Protein AF-0000000073392218 (afdb_homodimer)

pLDDT: mean 93.48, std 10.17, range [34.19, 98.94]

Organism: Pseudomonas phage phiKZ (NCBI:txid2905945)

InterPro domains:
  IPR058630 Phage T4, Y16D [PF26092] (53-144)

Foldseek 3Di:
DPPDPLLPLDDLVVLLVVQVVQLVVVVVVQCVVFADPVVRDGNCVVCVVDAKDWDFKWKDQQRDIQTDRFVVPPSSQSVQSNNNHDVSSCVNRVVNIAIATAIPSGDTDHQQRNVVSCVVVVQQVQCVVVVHDDDRGDGSNRRD/DPPDPLLPQDDLVVLLVVQVVQLVVVVVVQCVVFADPVVRDGNCVVCVVDAKDWDFKWKDQQRDTQTDRFVVPPSSQSVQSNNNHDVSSCVNRVVNIAIATAIPSGDTDHQQRNVVSCVVVVQQVQCVVVVHDDDRGDGSNRRD

Solvent-accessible surface area (backbone atoms only — not comparable to full-atom values): 15511 Å² total; per-residue (Å²): 125,74,88,54,73,46,47,70,64,50,54,68,69,54,29,51,50,51,47,52,47,48,15,51,48,46,54,51,53,47,42,71,72,36,46,35,82,88,78,70,41,44,52,67,73,75,36,72,86,58,77,70,41,76,40,37,24,25,42,32,46,65,61,31,75,43,51,29,52,34,84,79,29,70,63,29,44,51,59,40,21,53,44,42,22,68,70,44,48,41,68,70,33,58,83,42,53,48,68,26,28,22,24,70,84,64,46,79,28,47,24,57,57,40,30,56,45,28,62,76,59,72,42,45,50,35,21,57,77,67,70,45,86,79,73,70,57,50,51,55,62,30,47,83,125,73,90,52,75,48,45,70,66,51,54,66,70,55,28,52,52,52,47,51,46,49,16,50,49,44,54,51,51,47,42,71,73,35,47,36,82,89,80,71,40,45,53,67,72,76,36,72,87,58,78,72,41,77,41,36,24,23,42,33,47,64,62,30,75,44,50,29,51,33,82,80,29,68,64,29,44,50,58,40,22,53,45,42,23,68,69,44,48,40,70,71,33,58,82,43,54,49,68,27,27,22,25,68,84,63,47,80,30,46,25,56,56,40,30,55,44,28,62,76,59,72,42,43,50,34,22,58,77,67,69,48,87,78,72,69,59,50,50,57,63,31,45,83

Sequence (288 aa):
MDKYPILQAMSKEEAFRLLDI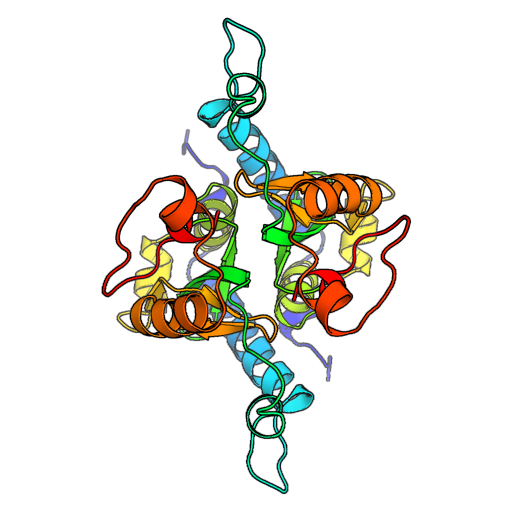QGEFRKTQMKERYWNEETGLWWWEQHPDVKLRIVAACNRWKDVYFIAARHSSIIMTQQQLMYGGLKVLHEYAGDDHEQGFIDQYENFHSREEAVIIAKNNNQLYRAELENRLVTKYLFSEDLYMDKYPILQAMSKEEAFRLLDIQGEFRKTQMKERYWNEETGLWWWEQHPDVKLRIVAACNRWKDVYFIAARHSSIIMTQQQLMYGGLKVLHEYAGDDHEQGFIDQYENFHSREEAVIIAKNNNQLYRAELENRLVTKYLFSEDLY

Nearest PDB structures (foldseek):
  8k2d-assembly1_CD  TM=2.294E-01  e=9.929E+00  Saccharomyces cerevisiae
  8vft-assembly1_v  TM=2.054E-01  e=8.240E+00  Oryctolagus cuniculus

Structure (mmCIF, N/CA/C/O backbone):
data_AF-0000000073392218-model_v1
#
loop_
_entity.id
_entity.type
_entity.pdbx_description
1 polymer PHIKZ245
#
loop_
_atom_site.group_PDB
_atom_site.id
_atom_site.type_symbol
_atom_site.label_atom_id
_atom_site.label_alt_id
_atom_site.label_comp_id
_atom_site.label_asym_id
_atom_site.label_entity_id
_atom_site.label_seq_id
_atom_site.pdbx_PDB_ins_code
_atom_site.Cartn_x
_atom_site.Cartn_y
_atom_site.Cartn_z
_atom_site.occupancy
_atom_site.B_iso_or_equiv
_atom_site.auth_seq_id
_atom_site.auth_comp_id
_atom_site.auth_asym_id
_atom_site.auth_atom_id
_atom_site.pdbx_PDB_model_num
ATOM 1 N N . MET A 1 1 ? -5.223 8.07 29.109 1 34.19 1 MET A N 1
ATOM 2 C CA . MET A 1 1 ? -4.527 8.766 28.031 1 34.19 1 MET A CA 1
ATOM 3 C C . MET A 1 1 ? -4.938 8.219 26.656 1 34.19 1 MET A C 1
ATOM 5 O O . MET A 1 1 ? -5.203 7.023 26.531 1 34.19 1 MET A O 1
ATOM 9 N N . ASP A 1 2 ? -5.355 9.062 25.703 1 43.69 2 ASP A N 1
ATOM 10 C CA . ASP A 1 2 ? -5.98 8.656 24.453 1 43.69 2 ASP A CA 1
ATOM 11 C C . ASP A 1 2 ? -5.18 7.547 23.781 1 43.69 2 ASP A C 1
ATOM 13 O O . ASP A 1 2 ? -3.951 7.613 23.703 1 43.69 2 ASP A O 1
ATOM 17 N N . LYS A 1 3 ? -5.629 6.426 23.781 1 51.72 3 LYS A N 1
ATOM 18 C CA . LYS A 1 3 ? -5.008 5.16 23.406 1 51.72 3 LYS A CA 1
ATOM 19 C C . LYS A 1 3 ? -4.148 5.324 22.156 1 51.72 3 LYS A C 1
ATOM 21 O O . LYS A 1 3 ? -3.145 4.629 21.984 1 51.72 3 LYS A O 1
ATOM 26 N N . TYR A 1 4 ? -4.613 6.246 21.312 1 59.81 4 TYR A N 1
ATOM 27 C CA . TYR A 1 4 ? -3.805 6.406 20.109 1 59.81 4 TYR A CA 1
ATOM 28 C C . TYR A 1 4 ? -3.422 7.867 19.906 1 59.81 4 TYR A C 1
ATOM 30 O O . TYR A 1 4 ? -4.215 8.656 19.391 1 59.81 4 TYR A O 1
ATOM 38 N N . PRO A 1 5 ? -2.295 8.344 20.531 1 59.72 5 PRO A N 1
ATOM 39 C CA . PRO A 1 5 ? -1.875 9.734 20.375 1 59.72 5 PRO A CA 1
ATOM 40 C C . PRO A 1 5 ? -1.967 10.219 18.922 1 59.72 5 PRO A C 1
ATOM 42 O O . PRO A 1 5 ? -2.055 11.422 18.672 1 59.72 5 PRO A O 1
ATOM 45 N N . ILE A 1 6 ? -2.035 9.312 17.984 1 63.72 6 ILE A N 1
ATOM 46 C CA . ILE A 1 6 ? -2.07 9.68 16.578 1 63.72 6 ILE A CA 1
ATOM 47 C C . ILE A 1 6 ? -3.402 10.359 16.25 1 63.72 6 ILE A C 1
ATOM 49 O O . ILE A 1 6 ? -3.482 11.18 15.336 1 63.72 6 ILE A O 1
ATOM 53 N N . LEU A 1 7 ? -4.43 10.109 16.969 1 61.53 7 LEU A N 1
ATOM 54 C CA . LEU A 1 7 ? -5.785 10.57 16.672 1 61.53 7 LEU A CA 1
ATOM 55 C C . LEU A 1 7 ? -5.879 12.086 16.781 1 61.53 7 LEU A C 1
ATOM 57 O O . LEU A 1 7 ? -6.758 12.703 16.188 1 61.53 7 LEU A O 1
ATOM 61 N N . GLN A 1 8 ? -5 12.672 17.391 1 65.31 8 GLN A N 1
ATOM 62 C CA . GLN A 1 8 ? -5.094 14.125 17.531 1 65.31 8 GLN A CA 1
ATOM 63 C C . GLN A 1 8 ? -3.957 14.82 16.781 1 65.31 8 GLN A C 1
ATOM 65 O O . GLN A 1 8 ? -3.514 15.898 17.188 1 65.31 8 GLN A O 1
ATOM 70 N N . ALA A 1 9 ? -3.715 14.211 15.664 1 72.94 9 ALA A N 1
ATOM 71 C CA . ALA A 1 9 ? -2.525 14.703 14.977 1 72.94 9 ALA A CA 1
ATOM 72 C C . ALA A 1 9 ? -2.83 15.992 14.219 1 72.94 9 ALA A C 1
ATOM 74 O O . ALA A 1 9 ? -1.938 16.812 13.992 1 72.94 9 ALA A O 1
ATOM 75 N N . MET A 1 10 ? -4.121 16.188 13.828 1 82.69 10 MET A N 1
ATOM 76 C CA . MET A 1 10 ? -4.484 17.406 13.094 1 82.69 10 MET A CA 1
ATOM 77 C C . MET A 1 10 ? -5.965 17.719 13.266 1 82.69 10 MET A C 1
ATOM 79 O O . MET A 1 10 ? -6.746 16.859 13.68 1 82.69 10 MET A O 1
ATOM 83 N N . SER A 1 11 ? -6.277 18.969 13.102 1 87.94 11 SER A N 1
ATOM 84 C CA . SER A 1 11 ? -7.684 19.359 13.133 1 87.94 11 SER A CA 1
ATOM 85 C C . SER A 1 11 ? -8.453 18.734 11.969 1 87.94 11 SER A C 1
ATOM 87 O O . SER A 1 11 ? -7.859 18.344 10.961 1 87.94 11 SER A O 1
ATOM 89 N N . LYS A 1 12 ? -9.734 18.719 12.125 1 92.25 12 LYS A N 1
ATOM 90 C CA . LYS A 1 12 ? -10.594 18.188 11.07 1 92.25 12 LYS A CA 1
ATOM 91 C C . LYS A 1 12 ? -10.453 19.016 9.789 1 92.25 12 LYS A C 1
ATOM 93 O O . LYS A 1 12 ? -10.422 18.453 8.688 1 92.25 12 LYS A O 1
ATOM 98 N N . GLU A 1 13 ? -10.398 20.266 9.922 1 92.25 13 GLU A N 1
ATOM 99 C CA . GLU A 1 13 ? -10.258 21.156 8.773 1 92.25 13 GLU A CA 1
ATOM 100 C C . GLU A 1 13 ? -8.953 20.875 8.031 1 92.25 13 GLU A C 1
ATOM 102 O O . GLU A 1 13 ? -8.922 20.875 6.797 1 92.25 13 GLU A O 1
ATOM 107 N N . GLU A 1 14 ? -7.945 20.688 8.773 1 88.56 14 GLU A N 1
ATOM 108 C CA . GLU A 1 14 ? -6.652 20.375 8.172 1 88.56 14 GLU A CA 1
ATOM 109 C C . GLU A 1 14 ? -6.676 19.016 7.484 1 88.56 14 GLU A C 1
ATOM 111 O O . GLU A 1 14 ? -6.105 18.844 6.402 1 88.56 14 GLU A O 1
ATOM 116 N N . ALA A 1 15 ? -7.328 18.078 8.078 1 92.56 15 ALA A N 1
ATOM 117 C CA . ALA A 1 15 ? -7.457 16.75 7.488 1 92.56 15 ALA A CA 1
ATOM 118 C C . ALA A 1 15 ? -8.164 16.812 6.137 1 92.56 15 ALA A C 1
ATOM 120 O O . ALA A 1 15 ? -7.684 16.25 5.152 1 92.56 15 ALA A O 1
ATOM 121 N N . PHE A 1 16 ? -9.25 17.531 6.113 1 95 16 PHE A N 1
ATOM 122 C CA . PHE A 1 16 ? -10.016 17.656 4.879 1 95 16 PHE A CA 1
ATOM 123 C C . PHE A 1 16 ? -9.18 18.312 3.791 1 95 16 PHE A C 1
ATOM 125 O O . PHE A 1 16 ? -9.188 17.875 2.639 1 95 16 PHE A O 1
ATOM 132 N N . ARG A 1 17 ? -8.5 19.344 4.203 1 91.25 17 ARG A N 1
ATOM 133 C CA . ARG A 1 17 ? -7.656 20.062 3.258 1 91.25 17 ARG A CA 1
ATOM 134 C C . ARG A 1 17 ? -6.59 19.141 2.666 1 91.25 17 ARG A C 1
ATOM 136 O O . ARG A 1 17 ? -6.391 19.125 1.449 1 91.25 17 ARG A O 1
ATOM 143 N N . LEU A 1 18 ? -5.918 18.391 3.48 1 91.06 18 LEU A N 1
ATOM 144 C CA . LEU A 1 18 ? -4.844 17.516 3.031 1 91.06 18 LEU A CA 1
ATOM 145 C C . LEU A 1 18 ? -5.395 16.375 2.176 1 91.06 18 LEU A C 1
ATOM 147 O O . LEU A 1 18 ? -4.77 15.977 1.191 1 91.06 18 LEU A O 1
ATOM 151 N N . LEU A 1 19 ? -6.531 15.883 2.564 1 95 19 LEU A N 1
ATOM 152 C CA . LEU A 1 19 ? -7.172 14.828 1.781 1 95 19 LEU A CA 1
ATOM 153 C C . LEU A 1 19 ? -7.535 15.336 0.389 1 95 19 LEU A C 1
ATOM 155 O O . LEU A 1 19 ? -7.301 14.648 -0.606 1 95 19 LEU A O 1
ATOM 159 N N . ASP A 1 20 ? -8.055 16.547 0.321 1 94.56 20 ASP A N 1
ATOM 160 C CA . ASP A 1 20 ? -8.391 17.141 -0.972 1 94.56 20 ASP A CA 1
ATOM 161 C C . ASP A 1 20 ? -7.148 17.328 -1.837 1 94.56 20 ASP A C 1
ATOM 163 O O . ASP A 1 20 ? -7.18 17.062 -3.039 1 94.56 20 ASP A O 1
ATOM 167 N N . ILE A 1 21 ? -6.129 17.766 -1.227 1 93.12 21 ILE A N 1
ATOM 168 C CA . ILE A 1 21 ? -4.879 17.984 -1.946 1 93.12 21 ILE A CA 1
ATOM 169 C C . ILE A 1 21 ? -4.352 16.656 -2.488 1 93.12 21 ILE A C 1
ATOM 171 O O . ILE A 1 21 ? -3.918 16.578 -3.641 1 93.12 21 ILE A O 1
ATOM 175 N N . GLN A 1 22 ? -4.406 15.633 -1.73 1 94.06 22 GLN A N 1
ATOM 176 C CA . GLN A 1 22 ? -3.951 14.305 -2.127 1 94.06 22 GLN A CA 1
ATOM 177 C C . GLN A 1 22 ? -4.777 13.766 -3.291 1 94.06 22 GLN A C 1
ATOM 179 O O . GLN A 1 22 ? -4.227 13.25 -4.266 1 94.06 22 GLN A O 1
ATOM 184 N N . GLY A 1 23 ? -6.059 13.859 -3.1 1 94.94 23 GLY A N 1
ATOM 185 C CA . GLY A 1 23 ? -6.941 13.398 -4.156 1 94.94 23 GLY A CA 1
ATOM 186 C C . GLY A 1 23 ? -6.703 14.086 -5.484 1 94.94 23 GLY A C 1
ATOM 187 O O . GLY A 1 23 ? -6.648 13.438 -6.527 1 94.94 23 GLY A O 1
ATOM 188 N N . GLU A 1 24 ? -6.555 15.367 -5.434 1 94.31 24 GLU A N 1
ATOM 189 C CA . GLU A 1 24 ? -6.312 16.141 -6.645 1 94.31 24 GLU A CA 1
ATOM 190 C C . GLU A 1 24 ? -4.965 15.789 -7.266 1 94.31 24 GLU A C 1
ATOM 192 O O . GLU A 1 24 ? -4.844 15.695 -8.492 1 94.31 24 GLU A O 1
ATOM 197 N N . PHE A 1 25 ? -4.02 15.68 -6.457 1 94.62 25 PHE A N 1
ATOM 198 C CA . PHE A 1 25 ? -2.695 15.297 -6.934 1 94.62 25 PHE A CA 1
ATOM 199 C C . PHE A 1 25 ? -2.752 13.969 -7.676 1 94.62 25 PHE A C 1
ATOM 201 O O . PHE A 1 25 ? -2.244 13.852 -8.797 1 94.62 25 PHE A O 1
ATOM 208 N N . ARG A 1 26 ? -3.338 13.023 -7.059 1 95.75 26 ARG A N 1
ATOM 209 C CA . ARG A 1 26 ? -3.418 11.695 -7.656 1 95.75 26 ARG A CA 1
ATOM 210 C C . ARG A 1 26 ? -4.129 11.742 -9.008 1 95.75 26 ARG A C 1
ATOM 212 O O . ARG A 1 26 ? -3.625 11.219 -10 1 95.75 26 ARG A O 1
ATOM 219 N N . LYS A 1 27 ? -5.238 12.375 -8.984 1 95.44 27 LYS A N 1
ATOM 220 C CA . LYS A 1 27 ? -6.035 12.445 -10.203 1 95.44 27 LYS A CA 1
ATOM 221 C C . LYS A 1 27 ? -5.258 13.125 -11.328 1 95.44 27 LYS A C 1
ATOM 223 O O . LYS A 1 27 ? -5.242 12.633 -12.461 1 95.44 27 LYS A O 1
ATOM 228 N N . THR A 1 28 ? -4.621 14.195 -10.984 1 95.81 28 THR A N 1
ATOM 229 C CA . THR A 1 28 ? -3.877 14.969 -11.977 1 95.81 28 THR A CA 1
ATOM 230 C C . THR A 1 28 ? -2.684 14.172 -12.492 1 95.81 28 THR A C 1
ATOM 232 O O . THR A 1 28 ? -2.453 14.102 -13.703 1 95.81 28 THR A O 1
ATOM 235 N N . GLN A 1 29 ? -1.927 13.57 -11.609 1 96.12 29 GLN A N 1
ATOM 236 C CA . GLN A 1 29 ? -0.744 12.812 -12 1 96.12 29 GLN A CA 1
ATOM 237 C C . GLN A 1 29 ? -1.127 11.562 -12.789 1 96.12 29 GLN A C 1
ATOM 239 O O . GLN A 1 29 ? -0.419 11.172 -13.719 1 96.12 29 GLN A O 1
ATOM 244 N N . MET A 1 30 ? -2.244 10.922 -12.414 1 96.75 30 MET A N 1
ATOM 245 C CA . MET A 1 30 ? -2.734 9.758 -13.141 1 96.75 30 MET A CA 1
ATOM 246 C C . MET A 1 30 ? -3.066 10.117 -14.586 1 96.75 30 MET A C 1
ATOM 248 O O . MET A 1 30 ? -2.707 9.391 -15.508 1 96.75 30 MET A O 1
ATOM 252 N N . LYS A 1 31 ? -3.744 11.18 -14.703 1 97.06 31 LYS A N 1
ATOM 253 C CA . LYS A 1 31 ? -4.105 11.625 -16.047 1 97.06 31 LYS A CA 1
ATOM 254 C C . LYS A 1 31 ? -2.863 11.953 -16.875 1 97.06 31 LYS A C 1
ATOM 256 O O . LYS A 1 31 ? -2.762 11.562 -18.031 1 97.06 31 LYS A O 1
ATOM 261 N N . GLU A 1 32 ? -1.966 12.664 -16.297 1 96.56 32 GLU A N 1
ATOM 262 C CA . GLU A 1 32 ? -0.746 13.062 -17 1 96.56 32 GLU A CA 1
ATOM 263 C C . GLU A 1 32 ? 0.063 11.844 -17.438 1 96.56 32 GLU A C 1
ATOM 265 O O . GLU A 1 32 ? 0.645 11.828 -18.516 1 96.56 32 GLU A O 1
ATOM 270 N N . ARG A 1 33 ? 0.03 10.859 -16.609 1 96.62 33 ARG A N 1
ATOM 271 C CA . ARG A 1 33 ? 0.917 9.727 -16.828 1 96.62 33 ARG A CA 1
ATOM 272 C C . ARG A 1 33 ? 0.265 8.688 -17.75 1 96.62 33 ARG A C 1
ATOM 274 O O . ARG A 1 33 ? 0.945 8.039 -18.547 1 96.62 33 ARG A O 1
ATOM 281 N N . TYR A 1 34 ? -1.059 8.539 -17.656 1 97.44 34 TYR A N 1
ATOM 282 C CA . TYR A 1 34 ? -1.608 7.32 -18.234 1 97.44 34 TYR A CA 1
ATOM 283 C C . TYR A 1 34 ? -2.713 7.637 -19.234 1 97.44 34 TYR A C 1
ATOM 285 O O . TYR A 1 34 ? -3.121 6.773 -20.016 1 97.44 34 TYR A O 1
ATOM 293 N N . TRP A 1 35 ? -3.148 8.906 -19.203 1 97.75 35 TRP A N 1
ATOM 294 C CA . TRP A 1 35 ? -4.242 9.266 -20.109 1 97.75 35 TRP A CA 1
ATOM 295 C C . TRP A 1 35 ? -3.705 9.75 -21.453 1 97.75 35 TRP A C 1
ATOM 297 O O . TRP A 1 35 ? -2.801 10.594 -21.5 1 97.75 35 TRP A O 1
ATOM 307 N N . ASN A 1 36 ? -4.219 9.211 -22.516 1 97.88 36 ASN A N 1
ATOM 308 C CA . ASN A 1 36 ? -3.914 9.664 -23.875 1 97.88 36 ASN A CA 1
ATOM 309 C C . ASN A 1 36 ? -5.008 10.586 -24.422 1 97.88 36 ASN A C 1
ATOM 311 O O . ASN A 1 36 ? -6.102 10.117 -24.75 1 97.88 36 ASN A O 1
ATOM 315 N N . GLU A 1 37 ? -4.719 11.812 -24.594 1 96.69 37 GLU A N 1
ATOM 316 C CA . GLU A 1 37 ? -5.695 12.812 -25.031 1 96.69 37 GLU A CA 1
ATOM 317 C C . GLU A 1 37 ? -6.117 12.586 -26.484 1 96.69 37 GLU A C 1
ATOM 319 O O . GLU A 1 37 ? -7.254 12.875 -26.844 1 96.69 37 GLU A O 1
ATOM 324 N N . GLU A 1 38 ? -5.227 12.109 -27.219 1 97.12 38 GLU A N 1
ATOM 325 C CA . GLU A 1 38 ? -5.504 11.914 -28.641 1 97.12 38 GLU A CA 1
ATOM 326 C C . GLU A 1 38 ? -6.508 10.789 -28.859 1 97.12 38 GLU A C 1
ATOM 328 O O . GLU A 1 38 ? -7.445 10.93 -29.641 1 97.12 38 GLU A O 1
ATOM 333 N N . THR A 1 39 ? -6.312 9.703 -28.109 1 97.06 39 THR A N 1
ATOM 334 C CA . THR A 1 39 ? -7.164 8.539 -28.328 1 97.06 39 THR A CA 1
ATOM 335 C C . THR A 1 39 ? -8.336 8.539 -27.344 1 97.06 39 THR A C 1
ATOM 337 O O . THR A 1 39 ? -9.336 7.848 -27.562 1 97.06 39 THR A O 1
ATOM 340 N N . GLY A 1 40 ? -8.141 9.266 -26.234 1 97.31 40 GLY A N 1
ATOM 341 C CA . GLY A 1 40 ? -9.156 9.258 -25.203 1 97.31 40 GLY A CA 1
ATOM 342 C C . GLY A 1 40 ? -9.195 7.95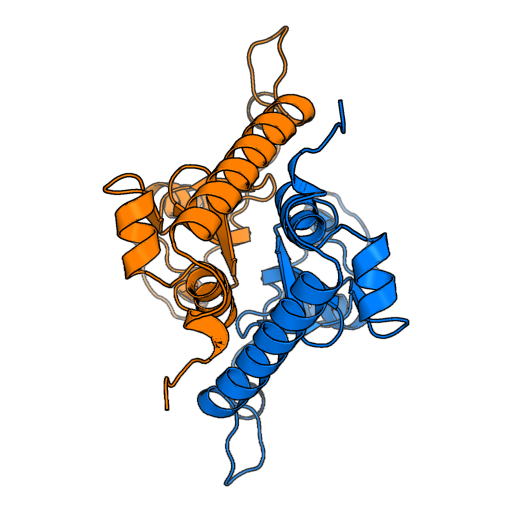7 -24.422 1 97.31 40 GLY A C 1
ATOM 343 O O . GLY A 1 40 ? -10.258 7.508 -24 1 97.31 40 GLY A O 1
ATOM 344 N N . LEU A 1 41 ? -7.977 7.258 -24.344 1 97.75 41 LEU A N 1
ATOM 345 C CA . LEU A 1 41 ? -7.891 5.973 -23.656 1 97.75 41 LEU A CA 1
ATOM 346 C C . LEU A 1 41 ? -6.785 5.984 -22.609 1 97.75 41 LEU A C 1
ATOM 348 O O . LEU A 1 41 ? -5.758 6.641 -22.797 1 97.75 41 LEU A O 1
ATOM 352 N N . TRP A 1 42 ? -7.105 5.273 -21.594 1 97.06 42 TRP A N 1
ATOM 353 C CA . TRP A 1 42 ? -6.055 5.023 -20.609 1 97.06 42 TRP A CA 1
ATOM 354 C C . TRP A 1 42 ? -5.008 4.062 -21.156 1 97.06 42 TRP A C 1
ATOM 356 O O . TRP A 1 42 ? -5.301 3.266 -22.062 1 97.06 42 TRP A O 1
ATOM 366 N N . TRP A 1 43 ? -3.857 4.125 -20.578 1 96.69 43 TRP A N 1
ATOM 367 C CA . TRP A 1 43 ? -2.744 3.307 -21.047 1 96.69 43 TRP A CA 1
ATOM 368 C C . TRP A 1 43 ? -3.121 1.828 -21.047 1 96.69 43 TRP A C 1
ATOM 370 O O . TRP A 1 43 ? -2.838 1.113 -22.016 1 96.69 43 TRP A O 1
ATOM 380 N N . TRP A 1 44 ? -3.791 1.308 -20.016 1 94.5 44 TRP A N 1
ATOM 381 C CA . TRP A 1 44 ? -4.102 -0.113 -19.891 1 94.5 44 TRP A CA 1
ATOM 382 C C . TRP A 1 44 ? -5.188 -0.525 -20.875 1 94.5 44 TRP A C 1
ATOM 384 O O . TRP A 1 44 ? -5.332 -1.709 -21.188 1 94.5 44 TRP A O 1
ATOM 394 N N . GLU A 1 45 ? -5.93 0.444 -21.281 1 95.19 45 GLU A N 1
ATOM 395 C CA . GLU A 1 45 ? -6.938 0.157 -22.297 1 95.19 45 GLU A CA 1
ATOM 396 C C . GLU A 1 45 ? -6.301 -0.01 -23.672 1 95.19 45 GLU A C 1
ATOM 398 O O . GLU A 1 45 ? -6.863 -0.675 -24.547 1 95.19 45 GLU A O 1
ATOM 403 N N . GLN A 1 46 ? -5.145 0.585 -23.844 1 95.88 46 GLN A N 1
ATOM 404 C CA . GLN A 1 46 ? -4.43 0.534 -25.125 1 95.88 46 GLN A CA 1
ATOM 405 C C . GLN A 1 46 ? -3.486 -0.664 -25.172 1 95.88 46 GLN A C 1
ATOM 407 O O . GLN A 1 46 ? -2.908 -0.959 -26.219 1 95.88 46 GLN A O 1
ATOM 412 N N . HIS A 1 47 ? -3.361 -1.328 -24.094 1 94 47 HIS A N 1
ATOM 413 C CA . HIS A 1 47 ? -2.467 -2.477 -24 1 94 47 HIS A CA 1
ATOM 414 C C . HIS A 1 47 ? -3.182 -3.68 -23.391 1 94 47 HIS A C 1
ATOM 416 O O . HIS A 1 47 ? -2.805 -4.152 -22.312 1 94 47 HIS A O 1
ATOM 422 N N . PRO A 1 48 ? -4.152 -4.148 -24.156 1 89.88 48 PRO A N 1
ATOM 423 C CA . PRO A 1 48 ? -4.973 -5.242 -23.641 1 89.88 48 PRO A CA 1
ATOM 424 C C . PRO A 1 48 ? -4.18 -6.535 -23.438 1 89.88 48 PRO A C 1
ATOM 426 O O . PRO A 1 48 ? -4.656 -7.465 -22.781 1 89.88 48 PRO A O 1
ATOM 429 N N . ASP A 1 49 ? -2.998 -6.586 -24 1 89.94 49 ASP A N 1
ATOM 430 C CA . ASP A 1 49 ? -2.143 -7.762 -23.875 1 89.94 49 ASP A CA 1
ATOM 431 C C . ASP A 1 49 ? -1.541 -7.852 -22.469 1 89.94 49 ASP A C 1
ATOM 433 O O . ASP A 1 49 ? -1.089 -8.914 -22.047 1 89.94 49 ASP A O 1
ATOM 437 N N . VAL A 1 50 ? -1.576 -6.715 -21.812 1 89.25 50 VAL A N 1
ATOM 438 C CA . VAL A 1 50 ? -1.052 -6.711 -20.453 1 89.25 50 VAL A CA 1
ATOM 439 C C . VAL A 1 50 ? -2.154 -7.098 -19.469 1 89.25 50 VAL A C 1
ATOM 441 O O . VAL A 1 50 ? -3.182 -6.422 -19.375 1 89.25 50 VAL A O 1
ATOM 444 N N . LYS A 1 51 ? -1.939 -8.117 -18.766 1 92.75 51 LYS A N 1
ATOM 445 C CA . LYS A 1 51 ? -2.93 -8.586 -17.797 1 92.75 51 LYS A CA 1
ATOM 446 C C . LYS A 1 51 ? -2.9 -7.75 -16.531 1 92.75 51 LYS A C 1
ATOM 448 O O . LYS A 1 51 ? -1.835 -7.527 -15.945 1 92.75 51 LYS A O 1
ATOM 453 N N . LEU A 1 52 ? -4.078 -7.34 -16.141 1 95.5 52 LEU A N 1
ATOM 454 C CA . LEU A 1 52 ? -4.18 -6.621 -14.883 1 95.5 52 LEU A CA 1
ATOM 455 C C . LEU A 1 52 ? -3.945 -7.559 -13.703 1 95.5 52 LEU A C 1
ATOM 457 O O . LEU A 1 52 ? -4.398 -8.703 -13.719 1 95.5 52 LEU A O 1
ATOM 461 N N . ARG A 1 53 ? -3.252 -7.078 -12.773 1 97.44 53 ARG A N 1
ATOM 462 C CA . ARG A 1 53 ? -2.98 -7.848 -11.57 1 97.44 53 ARG A CA 1
ATOM 463 C C . ARG A 1 53 ? -3.375 -7.07 -10.32 1 97.44 53 ARG A C 1
ATOM 465 O O . ARG A 1 53 ? -3.09 -5.875 -10.211 1 97.44 53 ARG A O 1
ATOM 472 N N . ILE A 1 54 ? -4.078 -7.734 -9.422 1 98.62 54 ILE A N 1
ATOM 473 C CA . ILE A 1 54 ? -4.398 -7.125 -8.133 1 98.62 54 ILE A CA 1
ATOM 474 C C . ILE A 1 54 ? -3.154 -7.105 -7.25 1 98.62 54 ILE A C 1
ATOM 476 O O . ILE A 1 54 ? -2.477 -8.125 -7.098 1 98.62 54 ILE A O 1
ATOM 480 N N . VAL A 1 55 ? -2.855 -5.977 -6.723 1 98.62 55 VAL A N 1
ATOM 481 C CA . VAL A 1 55 ? -1.609 -5.848 -5.973 1 98.62 55 VAL A CA 1
ATOM 482 C C . VAL A 1 55 ? -1.903 -5.859 -4.477 1 98.62 55 VAL A C 1
ATOM 484 O O . VAL A 1 55 ? -1.39 -6.703 -3.742 1 98.62 55 VAL A O 1
ATOM 487 N N . ALA A 1 56 ? -2.789 -4.984 -4.016 1 98.81 56 ALA A N 1
ATOM 488 C CA . ALA A 1 56 ? -2.934 -4.801 -2.574 1 98.81 56 ALA A CA 1
ATOM 489 C C . ALA A 1 56 ? -4.316 -4.262 -2.227 1 98.81 56 ALA A C 1
ATOM 491 O O . ALA A 1 56 ? -4.992 -3.668 -3.072 1 98.81 56 ALA A O 1
ATOM 492 N N . ALA A 1 57 ? -4.684 -4.395 -0.917 1 98.88 57 ALA A N 1
ATOM 493 C CA . ALA A 1 57 ? -5.926 -3.83 -0.401 1 98.88 57 ALA A CA 1
ATOM 494 C C . ALA A 1 57 ? -5.887 -2.305 -0.419 1 98.88 57 ALA A C 1
ATOM 496 O O . ALA A 1 57 ? -4.824 -1.702 -0.25 1 98.88 57 ALA A O 1
ATOM 497 N N . CYS A 1 58 ? -7.055 -1.691 -0.612 1 98.88 58 CYS A N 1
ATOM 498 C CA . CYS A 1 58 ? -7.172 -0.239 -0.674 1 98.88 58 CYS A CA 1
ATOM 499 C C . CYS A 1 58 ? -8.516 0.223 -0.118 1 98.88 58 CYS A C 1
ATOM 501 O O . CYS A 1 58 ? -9.562 -0.303 -0.495 1 98.88 58 CYS A O 1
ATOM 503 N N . ASN A 1 59 ? -8.516 1.105 0.814 1 98.81 59 ASN A N 1
ATOM 504 C CA . ASN A 1 59 ? -9.688 1.908 1.152 1 98.81 59 ASN A CA 1
ATOM 505 C C . ASN A 1 59 ? -9.703 3.227 0.384 1 98.81 59 ASN A C 1
ATOM 507 O O . ASN A 1 59 ? -8.805 4.055 0.544 1 98.81 59 ASN A O 1
ATOM 511 N N . ARG A 1 60 ? -10.68 3.381 -0.373 1 98.81 60 ARG A N 1
ATOM 512 C CA . ARG A 1 60 ? -10.844 4.617 -1.131 1 98.81 60 ARG A CA 1
ATOM 513 C C . ARG A 1 60 ? -11.812 5.562 -0.436 1 98.81 60 ARG A C 1
ATOM 515 O O . ARG A 1 60 ? -12.938 5.172 -0.109 1 98.81 60 ARG A O 1
ATOM 522 N N . TRP A 1 61 ? -11.445 6.742 -0.192 1 98.56 61 TRP A N 1
ATOM 523 C CA . TRP A 1 61 ? -12.258 7.852 0.299 1 98.56 61 TRP A CA 1
ATOM 524 C C . TRP A 1 61 ? -12.25 9.016 -0.692 1 98.56 61 TRP A C 1
ATOM 526 O O . TRP A 1 61 ? -11.297 9.797 -0.733 1 98.56 61 TRP A O 1
ATOM 536 N N . LYS A 1 62 ? -13.289 9.109 -1.478 1 97.75 62 LYS A N 1
ATOM 537 C CA . LYS A 1 62 ? -13.289 10 -2.639 1 97.75 62 LYS A CA 1
ATOM 538 C C . LYS A 1 62 ? -12.125 9.688 -3.57 1 97.75 62 LYS A C 1
ATOM 540 O O . LYS A 1 62 ? -12.055 8.602 -4.148 1 97.75 62 LYS A O 1
ATOM 545 N N . ASP A 1 63 ? -11.141 10.578 -3.557 1 96.38 63 ASP A N 1
ATOM 546 C CA . ASP A 1 63 ? -10.031 10.391 -4.488 1 96.38 63 ASP A CA 1
ATOM 547 C C . ASP A 1 63 ? -8.742 10.031 -3.75 1 96.38 63 ASP A C 1
ATOM 549 O O . ASP A 1 63 ? -7.66 10.062 -4.332 1 96.38 63 ASP A O 1
ATOM 553 N N . VAL A 1 64 ? -8.883 9.688 -2.5 1 97.31 64 VAL A N 1
ATOM 554 C CA . VAL A 1 64 ? -7.73 9.359 -1.667 1 97.31 64 VAL A CA 1
ATOM 555 C C . VAL A 1 64 ? -7.68 7.859 -1.415 1 97.31 64 VAL A C 1
ATOM 557 O O . VAL A 1 64 ? -8.703 7.23 -1.151 1 97.31 64 VAL A O 1
ATOM 560 N N . TYR A 1 65 ? -6.48 7.297 -1.553 1 98.5 65 TYR A N 1
ATOM 561 C CA . TYR A 1 65 ? -6.289 5.859 -1.396 1 98.5 65 TYR A CA 1
ATOM 562 C C . TYR A 1 65 ? -5.414 5.555 -0.185 1 98.5 65 TYR A C 1
ATOM 564 O O . TYR A 1 65 ? -4.32 6.105 -0.048 1 98.5 65 TYR A O 1
ATOM 572 N N . PHE A 1 66 ? -5.891 4.742 0.693 1 98.25 66 PHE A N 1
ATOM 573 C CA . PHE A 1 66 ? -5.082 4.133 1.741 1 98.25 66 PHE A CA 1
ATOM 574 C C . PHE A 1 66 ? -4.797 2.672 1.423 1 98.25 66 PHE A C 1
ATOM 576 O O . PHE A 1 66 ? -5.707 1.843 1.412 1 98.25 66 PHE A O 1
ATOM 583 N N . ILE A 1 67 ? -3.521 2.404 1.192 1 98.62 67 ILE A N 1
ATOM 584 C CA . ILE A 1 67 ? -3.111 1.101 0.685 1 98.62 67 ILE A CA 1
ATOM 585 C C . ILE A 1 67 ? -2.35 0.341 1.769 1 98.62 67 ILE A C 1
ATOM 587 O O . ILE A 1 67 ? -1.524 0.921 2.48 1 98.62 67 ILE A O 1
ATOM 591 N N . ALA A 1 68 ? -2.615 -0.918 1.891 1 98.62 68 ALA A N 1
ATOM 592 C CA . ALA A 1 68 ? -1.94 -1.827 2.812 1 98.62 68 ALA A CA 1
ATOM 593 C C . ALA A 1 68 ? -2.131 -3.281 2.389 1 98.62 68 ALA A C 1
ATOM 595 O O . ALA A 1 68 ? -2.711 -3.555 1.336 1 98.62 68 ALA A O 1
ATOM 596 N N . ALA A 1 69 ? -1.547 -4.199 3.131 1 98.38 69 ALA A N 1
ATOM 597 C CA . ALA A 1 69 ? -1.673 -5.609 2.781 1 98.38 69 ALA A CA 1
ATOM 598 C C . ALA A 1 69 ? -3.107 -6.098 2.967 1 98.38 69 ALA A C 1
ATOM 600 O O . ALA A 1 69 ? -3.594 -6.926 2.195 1 98.38 69 ALA A O 1
ATOM 601 N N . ARG A 1 70 ? -3.783 -5.594 4.02 1 98.12 70 ARG A N 1
ATOM 602 C CA . ARG A 1 70 ? -5.145 -6.008 4.344 1 98.12 70 ARG A CA 1
ATOM 603 C C . ARG A 1 70 ? -5.988 -4.812 4.781 1 98.12 70 ARG A C 1
ATOM 605 O O . ARG A 1 70 ? -5.453 -3.816 5.273 1 98.12 70 ARG A O 1
ATOM 612 N N . HIS A 1 71 ? -7.25 -5.023 4.535 1 97.69 71 HIS A N 1
ATOM 613 C CA . HIS A 1 71 ? -8.148 -4.023 5.09 1 97.69 71 HIS A CA 1
ATOM 614 C C . HIS A 1 71 ? -8.117 -4.035 6.613 1 97.69 71 HIS A C 1
ATOM 616 O O . HIS A 1 71 ? -8.047 -5.102 7.23 1 97.69 71 HIS A O 1
ATOM 622 N N . SER A 1 72 ? -8 -2.943 7.277 1 94.94 72 SER A N 1
ATOM 623 C CA . SER A 1 72 ? -7.969 -2.746 8.719 1 94.94 72 SER A CA 1
ATOM 624 C C . SER A 1 72 ? -6.652 -3.238 9.32 1 94.94 72 SER A C 1
ATOM 626 O O . SER A 1 72 ? -6.574 -3.521 10.516 1 94.94 72 SER A O 1
ATOM 628 N N . SER A 1 73 ? -5.664 -3.512 8.414 1 97.56 73 SER A N 1
ATOM 629 C CA . SER A 1 73 ? -4.332 -3.799 8.93 1 97.56 73 SER A CA 1
ATOM 630 C C . SER A 1 73 ? -3.797 -2.635 9.758 1 97.56 73 SER A C 1
ATOM 632 O O . SER A 1 73 ? -4.398 -1.56 9.789 1 97.56 73 SER A O 1
ATOM 634 N N . ILE A 1 74 ? -2.705 -2.867 10.406 1 96.69 74 ILE A N 1
ATOM 635 C CA . ILE A 1 74 ? -2.068 -1.862 11.258 1 96.69 74 ILE A CA 1
ATOM 636 C C . ILE A 1 74 ? -1.722 -0.631 10.422 1 96.69 74 ILE A C 1
ATOM 638 O O . ILE A 1 74 ? -2.01 0.499 10.82 1 96.69 74 ILE A O 1
ATOM 642 N N . ILE A 1 75 ? -1.183 -0.844 9.234 1 97.19 75 ILE A N 1
ATOM 643 C CA . ILE A 1 75 ? -0.738 0.266 8.398 1 97.19 75 ILE A CA 1
ATOM 644 C C . ILE A 1 75 ? -1.949 1.025 7.863 1 97.19 75 ILE A C 1
ATOM 646 O O . ILE A 1 75 ? -1.958 2.258 7.844 1 97.19 75 ILE A O 1
ATOM 650 N N . MET A 1 76 ? -2.992 0.323 7.449 1 97.62 76 MET A N 1
ATOM 651 C CA . MET A 1 76 ? -4.191 1 6.961 1 97.62 76 MET A CA 1
ATOM 652 C C . MET A 1 76 ? -4.836 1.826 8.07 1 97.62 76 MET A C 1
ATOM 654 O O . MET A 1 76 ? -5.266 2.957 7.832 1 97.62 76 MET A O 1
ATOM 658 N N . THR A 1 77 ? -4.926 1.218 9.219 1 96 77 THR A N 1
ATOM 659 C CA . THR A 1 77 ? -5.488 1.913 10.367 1 96 77 THR A CA 1
ATOM 660 C C . THR A 1 77 ? -4.668 3.156 10.703 1 96 77 THR A C 1
ATOM 662 O O . THR A 1 77 ? -5.227 4.223 10.961 1 96 77 THR A O 1
ATOM 665 N N . GLN A 1 78 ? -3.359 2.998 10.695 1 94.94 78 GLN A N 1
ATOM 666 C CA . GLN A 1 78 ? -2.449 4.109 10.938 1 94.94 78 GLN A CA 1
ATOM 667 C C . GLN A 1 78 ? -2.711 5.262 9.977 1 94.94 78 GLN A C 1
ATOM 669 O O . GLN A 1 78 ? -2.799 6.418 10.383 1 94.94 78 GLN A O 1
ATOM 674 N N . GLN A 1 79 ? -2.822 4.961 8.711 1 94.94 79 GLN A N 1
ATOM 675 C CA . GLN A 1 79 ? -3.076 5.969 7.691 1 94.94 79 GLN A CA 1
ATOM 676 C C . GLN A 1 79 ? -4.379 6.715 7.965 1 94.94 79 GLN A C 1
ATOM 678 O O . GLN A 1 79 ? -4.426 7.945 7.875 1 94.94 79 GLN A O 1
ATOM 683 N N . GLN A 1 80 ? -5.359 5.996 8.312 1 95.44 80 GLN A N 1
ATOM 684 C CA . GLN A 1 80 ? -6.676 6.578 8.539 1 95.44 80 GLN A CA 1
ATOM 685 C C . GLN A 1 80 ? -6.695 7.418 9.82 1 95.44 80 GLN A C 1
ATOM 687 O O . GLN A 1 80 ? -7.301 8.492 9.852 1 95.44 80 GLN A O 1
ATOM 692 N N . LEU A 1 81 ? -5.992 6.973 10.805 1 93.88 81 LEU A N 1
ATOM 693 C CA . LEU A 1 81 ? -5.953 7.688 12.078 1 93.88 81 LEU A CA 1
ATOM 694 C C . LEU A 1 81 ? -5.219 9.016 11.938 1 93.88 81 LEU A C 1
ATOM 696 O O . LEU A 1 81 ? -5.543 9.984 12.625 1 93.88 81 LEU A O 1
ATOM 700 N N . MET A 1 82 ? -4.301 9.086 10.984 1 91.25 82 MET A N 1
ATOM 701 C CA . MET A 1 82 ? -3.562 10.32 10.75 1 91.25 82 MET A CA 1
ATOM 702 C C . MET A 1 82 ? -4.508 11.461 10.398 1 91.25 82 MET A C 1
ATOM 704 O O . MET A 1 82 ? -4.227 12.625 10.695 1 91.25 82 MET A O 1
ATOM 708 N N . TYR A 1 83 ? -5.641 11.094 9.898 1 93.25 83 TYR A N 1
ATOM 709 C CA . TYR A 1 83 ? -6.586 12.109 9.461 1 93.25 83 TYR A CA 1
ATOM 710 C C . TYR A 1 83 ? -7.781 12.188 10.406 1 93.25 83 TYR A C 1
ATOM 712 O O . TYR A 1 83 ? -8.82 12.742 10.047 1 93.25 83 TYR A O 1
ATOM 720 N N . GLY A 1 84 ? -7.68 11.547 11.516 1 91.44 84 GLY A N 1
ATOM 721 C CA . GLY A 1 84 ? -8.734 11.648 12.516 1 91.44 84 GLY A CA 1
ATOM 722 C C . GLY A 1 84 ? -9.594 10.398 12.602 1 91.44 84 GLY A C 1
ATOM 723 O O . GLY A 1 84 ? -10.594 10.375 13.312 1 91.44 84 GLY A O 1
ATOM 724 N N . GLY A 1 85 ? -9.25 9.375 11.805 1 93.69 85 GLY A N 1
ATOM 725 C CA . GLY A 1 85 ? -9.914 8.086 11.906 1 93.69 85 GLY A CA 1
ATOM 726 C C . GLY A 1 85 ? -11.18 8.008 11.078 1 93.69 85 GLY A C 1
ATOM 727 O O . GLY A 1 85 ? -11.461 8.891 10.273 1 93.69 85 GLY A O 1
ATOM 728 N N . LEU A 1 86 ? -11.891 6.945 11.266 1 94.81 86 LEU A N 1
ATOM 729 C CA . LEU A 1 86 ? -13.023 6.598 10.422 1 94.81 86 LEU A CA 1
ATOM 730 C C . LEU A 1 86 ? -14.141 7.633 10.555 1 94.81 86 LEU A C 1
ATOM 732 O O . LEU A 1 86 ? -14.82 7.945 9.578 1 94.81 86 LEU A O 1
ATOM 736 N N . LYS A 1 87 ? -14.32 8.109 11.742 1 94.25 87 LYS A N 1
ATOM 737 C CA . LYS A 1 87 ? -15.375 9.102 11.938 1 94.25 87 LYS A CA 1
ATOM 738 C C . LYS A 1 87 ? -15.148 10.328 11.07 1 94.25 87 LYS A C 1
ATOM 740 O O . LYS A 1 87 ? -16.062 10.781 10.367 1 94.25 87 LYS A O 1
ATOM 745 N N . VAL A 1 88 ? -13.945 10.844 11.109 1 95.5 88 VAL A N 1
ATOM 746 C CA . VAL A 1 88 ? -13.602 12.031 10.336 1 95.5 88 VAL A CA 1
ATOM 747 C C . VAL A 1 88 ? -13.648 11.711 8.844 1 95.5 88 VAL A C 1
ATOM 749 O O . VAL A 1 88 ? -14.141 12.508 8.039 1 95.5 88 VAL A O 1
ATOM 752 N N . LEU A 1 89 ? -13.203 10.57 8.484 1 97.12 89 LEU A N 1
ATOM 753 C CA . LEU A 1 89 ? -13.172 10.164 7.078 1 97.12 89 LEU A CA 1
ATOM 754 C C . LEU A 1 89 ? -14.586 10 6.535 1 97.12 89 LEU A C 1
ATOM 756 O O . LEU A 1 89 ? -14.859 10.336 5.379 1 97.12 89 LEU A O 1
ATOM 760 N N . HIS A 1 90 ? -15.5 9.523 7.359 1 98.06 90 HIS A N 1
ATOM 761 C CA . HIS A 1 90 ? -16.891 9.414 6.941 1 98.06 90 HIS A CA 1
ATOM 762 C C . HIS A 1 90 ? -17.531 10.789 6.766 1 98.06 90 HIS A C 1
ATOM 764 O O . HIS A 1 90 ? -18.344 10.992 5.863 1 98.06 90 HIS A O 1
ATOM 770 N N . GLU A 1 91 ? -17.188 11.656 7.621 1 98 91 GLU A N 1
ATOM 771 C CA . GLU A 1 91 ? -17.672 13.023 7.449 1 98 91 GLU A CA 1
ATOM 772 C C . GLU A 1 91 ? -17.125 13.648 6.168 1 98 91 GLU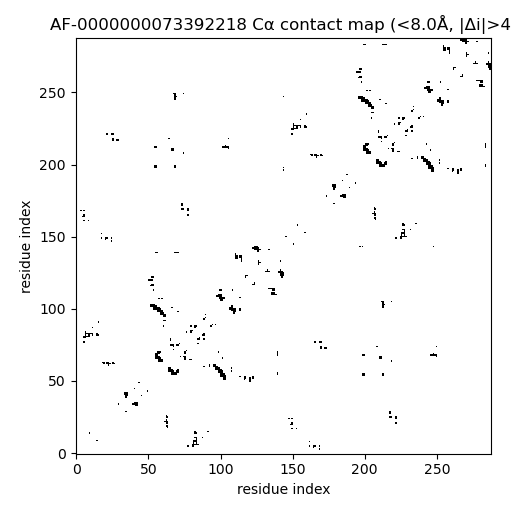 A C 1
ATOM 774 O O . GLU A 1 91 ? -17.828 14.406 5.492 1 98 91 GLU A O 1
ATOM 779 N N . TYR A 1 92 ? -15.891 13.359 5.879 1 98.19 92 TYR A N 1
ATOM 780 C CA . TYR A 1 92 ? -15.211 13.898 4.707 1 98.19 92 TYR A CA 1
ATOM 781 C C . TYR A 1 92 ? -15.828 13.375 3.422 1 98.19 92 TYR A C 1
ATOM 783 O O . TYR A 1 92 ? -16.109 14.141 2.498 1 98.19 92 TYR A O 1
ATOM 791 N N . ALA A 1 93 ? -16.078 12.086 3.371 1 98.5 93 ALA A N 1
ATOM 792 C CA . ALA A 1 93 ? -16.375 11.453 2.09 1 98.5 93 ALA A CA 1
ATOM 793 C C . ALA A 1 93 ? -17.859 11.125 1.978 1 98.5 93 ALA A C 1
ATOM 795 O O . ALA A 1 93 ? -18.359 10.844 0.886 1 98.5 93 ALA A O 1
ATOM 796 N N . GLY A 1 94 ? -18.609 11.148 3.145 1 97.69 94 GLY A N 1
ATOM 797 C CA . GLY A 1 94 ? -19.984 10.672 3.109 1 97.69 94 GLY A CA 1
ATOM 798 C C . GLY A 1 94 ? -20.109 9.273 2.553 1 97.69 94 GLY A C 1
ATOM 799 O O . GLY A 1 94 ? -19.438 8.352 3.01 1 97.69 94 GLY A O 1
ATOM 800 N N . ASP A 1 95 ? -20.859 9.133 1.457 1 97.44 95 ASP A N 1
ATOM 801 C CA . ASP A 1 95 ? -21.109 7.824 0.861 1 97.44 95 ASP A CA 1
ATOM 802 C C . ASP A 1 95 ? -20.062 7.5 -0.203 1 97.44 95 ASP A C 1
ATOM 804 O O . ASP A 1 95 ? -20.016 6.375 -0.708 1 97.44 95 ASP A O 1
ATOM 808 N N . ASP A 1 96 ? -19.172 8.406 -0.462 1 98.44 96 ASP A N 1
ATOM 809 C CA . ASP A 1 96 ? -18.172 8.188 -1.509 1 98.44 96 ASP A CA 1
ATOM 810 C C . ASP A 1 96 ? -16.922 7.523 -0.945 1 98.44 96 ASP A C 1
ATOM 812 O O . ASP A 1 96 ? -15.859 8.141 -0.9 1 98.44 96 ASP A O 1
ATOM 816 N N . HIS A 1 97 ? -17.078 6.352 -0.474 1 98.62 97 HIS A N 1
ATOM 817 C CA . HIS A 1 97 ? -15.984 5.52 0.031 1 98.62 97 HIS A CA 1
ATOM 818 C C . HIS A 1 97 ? -16.25 4.039 -0.227 1 98.62 97 HIS A C 1
ATOM 820 O O . HIS A 1 97 ? -17.406 3.635 -0.382 1 98.62 97 HIS A O 1
ATOM 826 N N . GLU A 1 98 ? -15.188 3.279 -0.334 1 98.62 98 GLU A N 1
ATOM 827 C CA . GLU A 1 98 ? -15.328 1.856 -0.623 1 98.62 98 GLU A CA 1
ATOM 828 C C . GLU A 1 98 ? -14.047 1.093 -0.304 1 98.62 98 GLU A C 1
ATOM 830 O O . GLU A 1 98 ? -12.945 1.619 -0.474 1 98.62 98 GLU A O 1
ATOM 835 N N . GLN A 1 99 ? -14.227 -0.104 0.234 1 98.38 99 GLN A N 1
ATOM 836 C CA . GLN A 1 99 ? -13.109 -1.032 0.362 1 98.38 99 GLN A CA 1
ATOM 837 C C . GLN A 1 99 ? -12.898 -1.818 -0.929 1 98.38 99 GLN A C 1
ATOM 839 O O . GLN A 1 99 ? -13.859 -2.281 -1.545 1 98.38 99 GLN A O 1
ATOM 844 N N . GLY A 1 100 ? -11.648 -1.915 -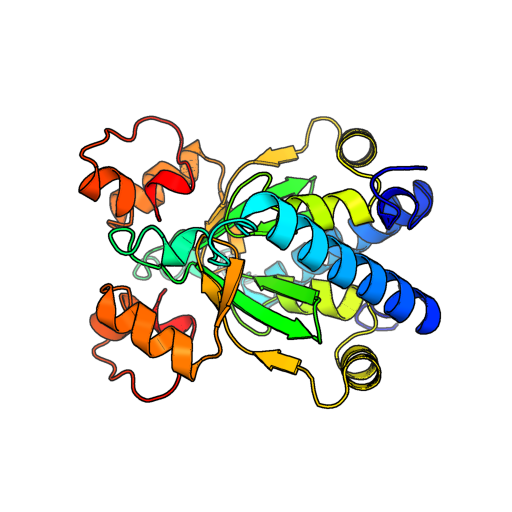1.401 1 98.81 100 GLY A N 1
ATOM 845 C CA . GLY A 1 100 ? -11.297 -2.631 -2.617 1 98.81 100 GLY A CA 1
ATOM 846 C C . GLY A 1 100 ? -9.805 -2.891 -2.742 1 98.81 100 GLY A C 1
ATOM 847 O O . GLY A 1 100 ? -9.141 -3.217 -1.756 1 98.81 100 GLY A O 1
ATOM 848 N N . PHE A 1 101 ? -9.336 -2.838 -3.904 1 98.94 101 PHE A N 1
ATOM 849 C CA . PHE A 1 101 ? -7.945 -3.172 -4.199 1 98.94 101 PHE A CA 1
ATOM 850 C C . PHE A 1 101 ? -7.379 -2.242 -5.266 1 98.94 101 PHE A C 1
ATOM 852 O O . PHE A 1 101 ? 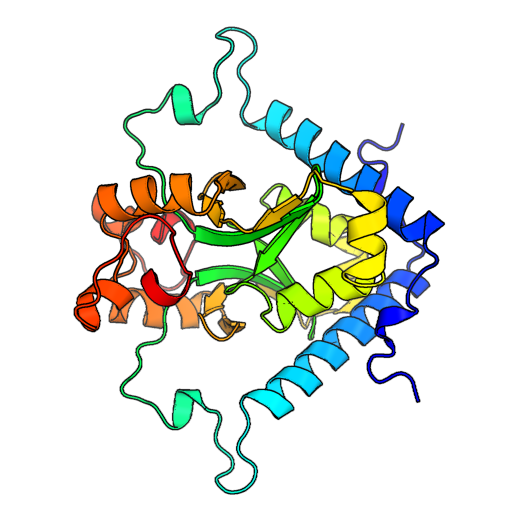-8.133 -1.604 -6.004 1 98.94 101 PHE A O 1
ATOM 859 N N . ILE A 1 102 ? -6.094 -2.178 -5.297 1 98.88 102 ILE A N 1
ATOM 860 C CA . ILE A 1 102 ? -5.449 -1.504 -6.418 1 98.88 102 ILE A CA 1
ATOM 861 C C . ILE A 1 102 ? -4.789 -2.537 -7.328 1 98.88 102 ILE A C 1
ATOM 863 O O . ILE A 1 102 ? -4.402 -3.617 -6.875 1 98.88 102 ILE A O 1
ATOM 867 N N . ASP A 1 103 ? -4.707 -2.193 -8.562 1 98.62 103 ASP A N 1
ATOM 868 C CA . ASP A 1 103 ? -3.916 -2.986 -9.5 1 98.62 103 ASP A CA 1
ATOM 869 C C . ASP A 1 103 ? -2.514 -2.4 -9.664 1 98.62 103 ASP A C 1
ATOM 871 O O . ASP A 1 103 ? -2.119 -1.503 -8.922 1 98.62 103 ASP A O 1
ATOM 875 N N . GLN A 1 104 ? -1.737 -2.914 -10.594 1 97.69 104 GLN A N 1
ATOM 876 C CA . GLN A 1 104 ? -0.333 -2.553 -10.75 1 97.69 104 GLN A CA 1
ATOM 877 C C . GLN A 1 104 ? -0.187 -1.127 -11.273 1 97.69 104 GLN A C 1
ATOM 879 O O . GLN A 1 104 ? 0.906 -0.558 -11.242 1 97.69 104 GLN A O 1
ATOM 884 N N . TYR A 1 105 ? -1.283 -0.534 -11.789 1 97.12 105 TYR A N 1
ATOM 885 C CA . TYR A 1 105 ? -1.286 0.857 -12.227 1 97.12 105 TYR A CA 1
ATOM 886 C C . TYR A 1 105 ? -1.923 1.761 -11.18 1 97.12 105 TYR A C 1
ATOM 888 O O . TYR A 1 105 ? -2.117 2.955 -11.414 1 97.12 105 TYR A O 1
ATOM 896 N N . GLU A 1 106 ? -2.355 1.16 -10.047 1 97.88 106 GLU A N 1
ATOM 897 C CA . GLU A 1 106 ? -2.953 1.836 -8.898 1 97.88 106 GLU A CA 1
ATOM 898 C C . GLU A 1 106 ? -4.348 2.357 -9.234 1 97.88 106 GLU A C 1
ATOM 900 O O . GLU A 1 106 ? -4.746 3.42 -8.75 1 97.88 106 GLU A O 1
ATOM 905 N N . ASN A 1 107 ? -4.969 1.605 -10.148 1 98 107 ASN A N 1
ATOM 906 C CA . ASN A 1 107 ? -6.414 1.753 -10.281 1 98 107 ASN A CA 1
ATOM 907 C C . ASN A 1 107 ? -7.152 1.065 -9.141 1 98 107 ASN A C 1
ATOM 909 O O . ASN A 1 107 ? -6.781 -0.031 -8.719 1 98 107 ASN A O 1
ATOM 913 N N . PHE A 1 108 ? -8.172 1.758 -8.719 1 98.75 108 PHE A N 1
ATOM 914 C CA . PHE A 1 108 ? -9.008 1.161 -7.688 1 98.75 108 PHE A CA 1
ATOM 915 C C . PHE A 1 108 ? -10.039 0.223 -8.305 1 98.75 108 PHE A C 1
ATOM 917 O O . PHE A 1 108 ? -10.68 0.562 -9.305 1 98.75 108 PHE A O 1
ATOM 924 N N . HIS A 1 109 ? -10.172 -0.89 -7.746 1 98.81 109 HIS A N 1
ATOM 925 C CA . HIS A 1 109 ? -11.227 -1.85 -8.062 1 98.81 109 HIS A CA 1
ATOM 926 C C . HIS A 1 109 ? -12.008 -2.244 -6.816 1 98.81 109 HIS A C 1
ATOM 928 O O . HIS A 1 109 ? -11.422 -2.576 -5.789 1 98.81 109 HIS A O 1
ATOM 934 N N . SER A 1 110 ? -13.367 -2.189 -6.902 1 98.75 110 SER A N 1
ATOM 935 C CA . SER A 1 110 ? -14.172 -2.752 -5.824 1 98.75 110 SER A CA 1
ATOM 936 C C . SER A 1 110 ? -13.859 -4.23 -5.613 1 98.75 110 SER A C 1
ATOM 938 O O . SER A 1 110 ? -13.219 -4.859 -6.457 1 98.75 110 SER A O 1
ATOM 940 N N . ARG A 1 111 ? -14.375 -4.82 -4.516 1 98.75 111 ARG A N 1
ATOM 941 C CA . ARG A 1 111 ? -14.156 -6.242 -4.262 1 98.75 111 ARG A CA 1
ATOM 942 C C . ARG A 1 111 ? -14.789 -7.098 -5.352 1 98.75 111 ARG A C 1
ATOM 944 O O . ARG A 1 111 ? -14.25 -8.141 -5.719 1 98.75 111 ARG A O 1
ATOM 951 N N . GLU A 1 112 ? -15.914 -6.617 -5.895 1 98.69 112 GLU A N 1
ATOM 952 C CA . GLU A 1 112 ? -16.625 -7.34 -6.941 1 98.69 112 GLU A CA 1
ATOM 953 C C . GLU A 1 112 ? -15.859 -7.309 -8.258 1 98.69 112 GLU A C 1
ATOM 955 O O . GLU A 1 112 ? -15.836 -8.297 -9 1 98.69 112 GLU A O 1
ATOM 960 N N . GLU A 1 113 ? -15.266 -6.215 -8.539 1 98.56 113 GLU A N 1
ATOM 961 C CA . GLU A 1 113 ? -14.469 -6.098 -9.75 1 98.56 113 GLU A CA 1
ATOM 962 C C . GLU A 1 113 ? -13.141 -6.84 -9.617 1 98.56 113 GLU A C 1
ATOM 964 O O . GLU A 1 113 ? -12.695 -7.504 -10.555 1 98.56 113 GLU A O 1
ATOM 969 N N . ALA A 1 114 ? -12.531 -6.742 -8.461 1 98.75 114 ALA A N 1
ATOM 970 C CA . ALA A 1 114 ? -11.203 -7.301 -8.219 1 98.75 114 ALA A CA 1
ATOM 971 C C . ALA A 1 114 ? -11.227 -8.828 -8.289 1 98.75 114 ALA A C 1
ATOM 973 O O . ALA A 1 114 ? -10.258 -9.445 -8.727 1 98.75 114 ALA A O 1
ATOM 974 N N . VAL A 1 115 ? -12.359 -9.398 -7.863 1 98.56 115 VAL A N 1
ATOM 975 C CA . VAL A 1 115 ? -12.43 -10.859 -7.859 1 98.56 115 VAL A CA 1
ATOM 976 C C . VAL A 1 115 ? -12.406 -11.383 -9.289 1 98.56 115 VAL A C 1
ATOM 978 O O . VAL A 1 115 ? -11.828 -12.438 -9.562 1 98.56 115 VAL A O 1
ATOM 981 N N . ILE A 1 116 ? -13.008 -10.68 -10.195 1 98.12 116 ILE A N 1
ATOM 982 C CA . ILE A 1 116 ? -13.008 -11.07 -11.602 1 98.12 116 ILE A CA 1
ATOM 983 C C . ILE A 1 116 ? -11.586 -11.031 -12.148 1 98.12 116 ILE A C 1
ATOM 985 O O . ILE A 1 116 ? -11.141 -11.977 -12.805 1 98.12 116 ILE A O 1
ATOM 989 N N . ILE A 1 117 ? -10.844 -9.977 -11.828 1 97.69 117 ILE A N 1
ATOM 990 C CA . ILE A 1 117 ? -9.469 -9.82 -12.281 1 97.69 117 ILE A CA 1
ATOM 991 C C . ILE A 1 117 ? -8.602 -10.93 -11.688 1 97.69 117 ILE A C 1
ATOM 993 O O . ILE A 1 117 ? -7.844 -11.586 -12.406 1 97.69 117 ILE A O 1
ATOM 997 N N . ALA A 1 118 ? -8.719 -11.148 -10.398 1 98.12 118 ALA A N 1
ATOM 998 C CA . ALA A 1 118 ? -7.902 -12.133 -9.703 1 98.12 118 ALA A CA 1
ATOM 999 C C . ALA A 1 118 ? -8.164 -13.547 -10.234 1 98.12 118 ALA A C 1
ATOM 1001 O O . ALA A 1 118 ? -7.227 -14.328 -10.422 1 98.12 118 ALA A O 1
ATOM 1002 N N . LYS A 1 119 ? -9.43 -13.852 -10.461 1 97.06 119 LYS A N 1
ATOM 1003 C CA . LYS A 1 119 ? -9.789 -15.156 -11.008 1 97.06 119 LYS A CA 1
ATOM 1004 C C . LYS A 1 119 ? -9.219 -15.352 -12.406 1 97.06 119 LYS A C 1
ATOM 1006 O O . LYS A 1 119 ? -8.648 -16.406 -12.711 1 97.06 119 LYS A O 1
ATOM 1011 N N . ASN A 1 120 ? -9.344 -14.328 -13.219 1 95.31 120 ASN A N 1
ATOM 1012 C CA . ASN A 1 120 ? -8.914 -14.422 -14.609 1 95.31 120 ASN A CA 1
ATOM 1013 C C . ASN A 1 120 ? -7.398 -14.523 -14.727 1 95.31 120 ASN A C 1
ATOM 1015 O O . ASN A 1 120 ? -6.879 -14.961 -15.75 1 95.31 120 ASN A O 1
ATOM 1019 N N . ASN A 1 121 ? -6.727 -14.172 -13.695 1 94 121 ASN A N 1
ATOM 1020 C CA . ASN A 1 121 ? -5.273 -14.125 -13.797 1 94 121 ASN A CA 1
ATOM 1021 C C . ASN A 1 121 ? -4.605 -15.055 -12.797 1 94 121 ASN A C 1
ATOM 1023 O O . ASN A 1 121 ? -3.436 -14.875 -12.453 1 94 121 ASN A O 1
ATOM 1027 N N . ASN A 1 122 ? -5.324 -15.914 -12.18 1 93.5 122 ASN A N 1
ATOM 1028 C CA . ASN A 1 122 ? -4.82 -17 -11.328 1 93.5 122 ASN A CA 1
ATOM 1029 C C . ASN A 1 122 ? -4.07 -16.453 -10.117 1 93.5 122 ASN A C 1
ATOM 1031 O O . ASN A 1 122 ? -2.943 -16.859 -9.844 1 93.5 122 ASN A O 1
ATOM 1035 N N . GLN A 1 123 ? -4.734 -15.562 -9.438 1 96.69 123 GLN A N 1
ATOM 1036 C CA . GLN A 1 123 ? -4.059 -14.938 -8.312 1 96.69 123 GLN A CA 1
ATOM 1037 C C . GLN A 1 123 ? -4.605 -15.453 -6.984 1 96.69 123 GLN A C 1
ATOM 1039 O O . GLN A 1 123 ? -4.184 -15 -5.914 1 96.69 123 GLN A O 1
ATOM 1044 N N . LEU A 1 124 ? -5.547 -16.359 -7.023 1 96.69 124 LEU A N 1
ATOM 1045 C CA . LEU A 1 124 ? -6.242 -16.781 -5.812 1 96.69 124 LEU A CA 1
ATOM 1046 C C . LEU A 1 124 ? -5.453 -17.859 -5.078 1 96.69 124 LEU A C 1
ATOM 1048 O O . LEU A 1 124 ? -6.004 -18.906 -4.719 1 96.69 124 LEU A O 1
ATOM 1052 N N . TYR A 1 125 ? -4.223 -17.578 -4.852 1 93.5 125 TYR A N 1
ATOM 1053 C CA . TYR A 1 125 ? -3.271 -18.531 -4.301 1 93.5 125 TYR A CA 1
ATOM 1054 C C . TYR A 1 125 ? -3.789 -19.141 -3.002 1 93.5 125 TYR A C 1
ATOM 1056 O O . TYR A 1 125 ? -3.906 -20.359 -2.879 1 93.5 125 TYR A O 1
ATOM 1064 N N . ARG A 1 126 ? -4.176 -18.328 -2.055 1 92.56 126 ARG A N 1
ATOM 1065 C CA . ARG A 1 126 ? -4.527 -18.812 -0.729 1 92.56 126 ARG A CA 1
ATOM 1066 C C . ARG A 1 126 ? -5.867 -19.547 -0.757 1 92.56 126 ARG A C 1
ATOM 1068 O O . ARG A 1 126 ? -6.039 -20.562 -0.074 1 92.56 126 ARG A O 1
ATOM 1075 N N . ALA A 1 127 ? -6.75 -18.938 -1.463 1 94.38 127 ALA A N 1
ATOM 1076 C CA . ALA A 1 127 ? -8.039 -19.625 -1.587 1 94.38 127 ALA A CA 1
ATOM 1077 C C . ALA A 1 127 ? -7.875 -21.016 -2.188 1 94.38 127 ALA A C 1
ATOM 1079 O O . ALA A 1 127 ? -8.5 -21.969 -1.73 1 94.38 127 ALA A O 1
ATOM 1080 N N . GLU A 1 128 ? -7.012 -21.156 -3.166 1 93.06 128 GLU A N 1
ATOM 1081 C CA . GLU A 1 128 ? -6.766 -22.453 -3.811 1 93.06 128 GLU A CA 1
ATOM 1082 C C . GLU A 1 128 ? -6.047 -23.406 -2.867 1 93.06 128 GLU A C 1
ATOM 1084 O O . GLU A 1 128 ? -6.406 -24.578 -2.775 1 93.06 128 GLU A O 1
ATOM 1089 N N . LEU A 1 129 ? -5.035 -22.906 -2.197 1 90.69 129 LEU A N 1
ATOM 1090 C CA . LEU A 1 129 ? -4.293 -23.719 -1.237 1 90.69 129 LEU A CA 1
ATOM 1091 C C . LEU A 1 129 ? -5.23 -24.297 -0.182 1 90.69 129 LEU A C 1
ATOM 1093 O O . LEU A 1 129 ? -5.043 -25.438 0.258 1 90.69 129 LEU A O 1
ATOM 1097 N N . GLU A 1 130 ? -6.242 -23.531 0.208 1 93.19 130 GLU A N 1
ATOM 1098 C CA . GLU A 1 130 ? -7.141 -23.938 1.282 1 93.19 130 GLU A CA 1
ATOM 1099 C C . GLU A 1 130 ? -8.414 -24.562 0.724 1 93.19 130 GLU A C 1
ATOM 1101 O O . GLU A 1 130 ? -9.352 -24.859 1.474 1 93.19 130 GLU A O 1
ATOM 1106 N N . ASN A 1 131 ? -8.531 -24.641 -0.487 1 94.38 131 ASN A N 1
ATOM 1107 C CA . ASN A 1 131 ? -9.695 -25.203 -1.161 1 94.38 131 ASN A CA 1
ATOM 1108 C C . ASN A 1 131 ? -10.969 -24.422 -0.828 1 94.38 131 ASN A C 1
ATOM 1110 O O . ASN A 1 131 ? -12.016 -25.016 -0.567 1 94.38 131 ASN A O 1
ATOM 1114 N N . ARG A 1 132 ? -10.781 -23.172 -0.777 1 94.69 132 ARG A N 1
ATOM 1115 C CA . ARG A 1 132 ? -11.922 -22.297 -0.521 1 94.69 132 ARG A CA 1
ATOM 1116 C C . ARG A 1 132 ? -12.508 -21.766 -1.825 1 94.69 132 ARG A C 1
ATOM 1118 O O . ARG A 1 132 ? -11.773 -21.406 -2.742 1 94.69 132 ARG A O 1
ATOM 1125 N N . LEU A 1 133 ? -13.789 -21.75 -1.796 1 92.81 133 LEU A N 1
ATOM 1126 C CA . LEU A 1 133 ? -14.469 -21.156 -2.949 1 92.81 133 LEU A CA 1
ATOM 1127 C C . LEU A 1 133 ? -14.562 -19.641 -2.816 1 92.81 133 LEU A C 1
ATOM 1129 O O . LEU A 1 133 ? -15.016 -19.141 -1.789 1 92.81 133 LEU A O 1
ATOM 1133 N N . VAL A 1 134 ? -14.031 -18.969 -3.84 1 93.75 134 VAL A N 1
ATOM 1134 C CA . VAL A 1 134 ? -14.148 -17.516 -3.891 1 93.75 134 VAL A CA 1
ATOM 1135 C C . VAL A 1 134 ? -15.344 -17.125 -4.754 1 93.75 134 VAL A C 1
ATOM 1137 O O . VAL A 1 134 ? -15.414 -17.5 -5.93 1 93.75 134 VAL A O 1
ATOM 1140 N N . THR A 1 135 ? -16.234 -16.359 -4.168 1 90 135 THR A N 1
ATOM 1141 C CA . THR A 1 135 ? -17.484 -16.109 -4.891 1 90 135 THR A CA 1
ATOM 1142 C C . THR A 1 135 ? -17.5 -14.672 -5.422 1 90 135 THR A C 1
ATOM 1144 O O . THR A 1 135 ? -16.734 -14.328 -6.32 1 90 135 THR A O 1
ATOM 1147 N N . LYS A 1 136 ? -18.344 -13.781 -4.809 1 95.56 136 LYS A N 1
ATOM 1148 C CA . LYS A 1 136 ? -18.672 -12.484 -5.395 1 95.56 136 LYS A CA 1
ATOM 1149 C C . LYS A 1 136 ? -17.688 -11.414 -4.945 1 95.56 136 LYS A C 1
ATOM 1151 O O . LYS A 1 136 ? -17.484 -10.414 -5.648 1 95.56 136 LYS A O 1
ATOM 1156 N N . TYR A 1 137 ? -17.031 -11.57 -3.795 1 97.38 137 TYR A N 1
ATOM 1157 C CA . TYR A 1 137 ? -16.156 -10.539 -3.229 1 97.38 137 TYR A CA 1
ATOM 1158 C C . TYR A 1 137 ? -14.75 -11.078 -3.006 1 97.38 137 TYR A C 1
ATOM 1160 O O . TYR A 1 137 ? -14.578 -12.195 -2.512 1 97.38 137 TYR A O 1
ATOM 1168 N N . LEU A 1 138 ? -13.805 -10.305 -3.443 1 98.44 138 LEU A N 1
ATOM 1169 C CA . LEU A 1 138 ? -12.414 -10.656 -3.18 1 98.44 138 LEU A CA 1
ATOM 1170 C C . LEU A 1 138 ? -12.008 -10.219 -1.776 1 98.44 138 LEU A C 1
ATOM 1172 O O . LEU A 1 138 ? -12.336 -9.117 -1.342 1 98.44 138 LEU A O 1
ATOM 1176 N N . PHE A 1 139 ? -11.352 -11.055 -1.037 1 97.56 139 PHE A N 1
ATOM 1177 C CA . PHE A 1 139 ? -10.68 -10.742 0.219 1 97.56 139 PHE A CA 1
ATOM 1178 C C . PHE A 1 139 ? -9.172 -10.938 0.091 1 97.56 139 PHE A C 1
ATOM 1180 O O . PHE A 1 139 ? -8.719 -11.789 -0.679 1 97.56 139 PHE A O 1
ATOM 1187 N N . SER A 1 140 ? -8.445 -10.109 0.792 1 97.19 140 SER A N 1
ATOM 1188 C CA . SER A 1 140 ? -6.988 -10.234 0.713 1 97.19 140 SER A CA 1
ATOM 1189 C C . SER A 1 140 ? -6.531 -11.633 1.104 1 97.19 140 SER A C 1
ATOM 1191 O O . SER A 1 140 ? -5.531 -12.133 0.585 1 97.19 140 SER A O 1
ATOM 1193 N N . GLU A 1 141 ? -7.258 -12.344 1.943 1 94.81 141 GLU A N 1
ATOM 1194 C CA . GLU A 1 141 ? -6.965 -13.703 2.385 1 94.81 141 GLU A CA 1
ATOM 1195 C C . GLU A 1 141 ? -7.113 -14.695 1.238 1 94.81 141 GLU A C 1
ATOM 1197 O O . GLU A 1 141 ? -6.668 -15.844 1.34 1 94.81 141 GLU A O 1
ATOM 1202 N N . ASP A 1 142 ? -7.809 -14.273 0.195 1 97.12 142 ASP A N 1
ATOM 1203 C CA . ASP A 1 142 ? -7.902 -15.133 -0.981 1 97.12 142 ASP A CA 1
ATOM 1204 C C . ASP A 1 142 ? -6.598 -15.117 -1.774 1 97.12 142 ASP A C 1
ATOM 1206 O O . ASP A 1 142 ? -6.262 -16.109 -2.438 1 97.12 142 ASP A O 1
ATOM 1210 N N . LEU A 1 143 ? -5.883 -14.031 -1.742 1 97.06 143 LEU A N 1
ATOM 1211 C CA . LEU A 1 143 ? -4.684 -13.797 -2.543 1 97.06 143 LEU A CA 1
ATOM 1212 C C . LEU A 1 143 ? -3.443 -14.328 -1.833 1 97.06 143 LEU A C 1
ATOM 1214 O O . LEU A 1 143 ? -2.588 -14.953 -2.459 1 97.06 143 LEU A O 1
ATOM 1218 N N . TYR A 1 144 ? -3.357 -13.977 -0.526 1 95 144 TYR A N 1
ATOM 1219 C CA . TYR A 1 144 ? -2.17 -14.305 0.256 1 95 144 TYR A CA 1
ATOM 1220 C C . TYR A 1 144 ? -2.52 -14.484 1.729 1 95 144 TYR A C 1
ATOM 1222 O O . TYR A 1 144 ? -3.555 -14 2.191 1 95 144 TYR A O 1
ATOM 1230 N N . MET B 1 1 ? 4.652 28.641 -10.172 1 34.53 1 MET B N 1
ATOM 1231 C CA . MET B 1 1 ? 3.883 28.188 -9.016 1 34.53 1 MET B CA 1
ATOM 1232 C C . MET B 1 1 ? 4.277 26.766 -8.617 1 34.53 1 MET B C 1
ATOM 1234 O O . MET B 1 1 ? 4.598 25.938 -9.477 1 34.53 1 MET B O 1
ATOM 1238 N N . ASP B 1 2 ? 4.613 26.453 -7.348 1 43.88 2 ASP B N 1
ATOM 1239 C CA . ASP B 1 2 ? 5.207 25.219 -6.871 1 43.88 2 ASP B CA 1
ATOM 1240 C C . ASP B 1 2 ? 4.457 24 -7.414 1 43.88 2 ASP B C 1
ATOM 1242 O O . ASP B 1 2 ? 3.227 23.953 -7.363 1 43.88 2 ASP B O 1
ATOM 1246 N N . LYS B 1 3 ? 4.98 23.375 -8.305 1 52.31 3 LYS B N 1
ATOM 1247 C CA . LYS B 1 3 ? 4.426 22.328 -9.148 1 52.31 3 LYS B CA 1
ATOM 1248 C C . LYS B 1 3 ? 3.531 21.391 -8.336 1 52.31 3 LYS B C 1
ATOM 1250 O O . LYS B 1 3 ? 2.568 20.828 -8.867 1 52.31 3 LYS B O 1
ATOM 1255 N N . TYR B 1 4 ? 3.945 21.266 -7.07 1 60.69 4 TYR B N 1
ATOM 1256 C CA . TYR B 1 4 ? 3.119 20.344 -6.293 1 60.69 4 TYR B CA 1
ATOM 1257 C C . TYR B 1 4 ? 2.629 21.016 -5.012 1 60.69 4 TYR B C 1
ATOM 1259 O O . TYR B 1 4 ? 3.348 21.047 -4.008 1 60.69 4 TYR B O 1
ATOM 1267 N N . PRO B 1 5 ? 1.467 21.75 -5.059 1 60.09 5 PRO B N 1
ATOM 1268 C CA . PRO B 1 5 ? 0.95 22.422 -3.859 1 60.09 5 PRO B CA 1
ATOM 1269 C C . PRO B 1 5 ? 1.007 21.516 -2.623 1 60.09 5 PRO B C 1
ATOM 1271 O O . PRO B 1 5 ? 1.02 22.016 -1.495 1 60.09 5 PRO B O 1
ATOM 1274 N N . ILE B 1 6 ? 1.132 20.234 -2.809 1 63.88 6 ILE B N 1
ATOM 1275 C CA . ILE B 1 6 ? 1.151 19.297 -1.692 1 63.88 6 ILE B CA 1
ATOM 1276 C C . ILE B 1 6 ? 2.426 19.484 -0.875 1 63.88 6 ILE B C 1
ATOM 1278 O O . ILE B 1 6 ? 2.445 19.234 0.33 1 63.88 6 ILE B O 1
ATOM 1282 N N . LEU B 1 7 ? 3.463 19.953 -1.412 1 61.62 7 LEU B N 1
ATOM 1283 C CA . LEU B 1 7 ? 4.773 20.078 -0.778 1 61.62 7 LEU B CA 1
ATOM 1284 C C . LEU B 1 7 ? 4.73 21.078 0.376 1 61.62 7 LEU B C 1
ATOM 1286 O O . LEU B 1 7 ? 5.547 21 1.295 1 61.62 7 LEU B O 1
ATOM 1290 N N . GLN B 1 8 ? 3.811 21.859 0.415 1 65.31 8 GLN B N 1
ATOM 1291 C CA . GLN B 1 8 ? 3.781 22.859 1.483 1 65.31 8 GLN B CA 1
ATOM 1292 C C . GLN B 1 8 ? 2.646 22.578 2.463 1 65.31 8 GLN B C 1
ATOM 1294 O O . GLN B 1 8 ? 2.129 23.5 3.104 1 65.31 8 GLN B O 1
ATOM 1299 N N . ALA B 1 9 ? 2.498 21.297 2.594 1 72.75 9 ALA B N 1
ATOM 1300 C CA . ALA B 1 9 ? 1.307 20.953 3.363 1 72.75 9 ALA B CA 1
ATOM 1301 C C . ALA B 1 9 ? 1.566 21.078 4.863 1 72.75 9 ALA B C 1
ATOM 1303 O O . ALA B 1 9 ? 0.643 21.328 5.641 1 72.75 9 ALA B O 1
ATOM 1304 N N . MET B 1 10 ? 2.84 20.938 5.285 1 82.88 10 MET B N 1
ATOM 1305 C CA . MET B 1 10 ? 3.156 21.047 6.707 1 82.88 10 MET B CA 1
ATOM 1306 C C . MET B 1 10 ? 4.609 21.453 6.914 1 82.88 10 MET B C 1
ATOM 1308 O O . MET B 1 10 ? 5.426 21.344 5.996 1 82.88 10 MET B O 1
ATOM 1312 N N . SER B 1 11 ? 4.84 22.062 8.047 1 88.06 11 SER B N 1
ATOM 1313 C CA . SER B 1 11 ? 6.219 22.391 8.391 1 88.06 11 SER B CA 1
ATOM 1314 C C . SER B 1 11 ? 7.062 21.141 8.578 1 88.06 11 SER B C 1
ATOM 1316 O O . SER B 1 11 ? 6.527 20.047 8.812 1 88.06 11 SER B O 1
ATOM 1318 N N . LYS B 1 12 ? 8.328 21.328 8.523 1 92.31 12 LYS B N 1
ATOM 1319 C CA . LYS B 1 12 ? 9.258 20.219 8.727 1 92.31 12 LYS B CA 1
ATOM 1320 C C . LYS B 1 12 ? 9.102 19.625 10.125 1 92.31 12 LYS B C 1
ATOM 1322 O O . LYS B 1 12 ? 9.141 18.406 10.297 1 92.31 12 LYS B O 1
ATOM 1327 N N . GLU B 1 13 ? 8.977 20.453 11.062 1 92.31 13 GLU B N 1
ATOM 1328 C CA . GLU B 1 13 ? 8.812 20.016 12.445 1 92.31 13 GLU B CA 1
ATOM 1329 C C . GLU B 1 13 ? 7.551 19.172 12.617 1 92.31 13 GLU B C 1
ATOM 1331 O O . GLU B 1 13 ? 7.562 18.156 13.312 1 92.31 13 GLU B O 1
ATOM 1336 N N . GLU B 1 14 ? 6.539 19.609 11.984 1 88.75 14 GLU B N 1
ATOM 1337 C CA . GLU B 1 14 ? 5.285 18.859 12.031 1 88.75 14 GLU B CA 1
ATOM 1338 C C . GLU B 1 14 ? 5.418 17.516 11.32 1 88.75 14 GLU B C 1
ATOM 1340 O O . GLU B 1 14 ? 4.898 16.5 11.789 1 88.75 14 GLU B O 1
ATOM 1345 N N . ALA B 1 15 ? 6.098 17.5 10.227 1 92.56 15 ALA B N 1
ATOM 1346 C CA . ALA B 1 15 ? 6.328 16.266 9.484 1 92.56 15 ALA B CA 1
ATOM 1347 C C . ALA B 1 15 ? 7.074 15.242 10.336 1 92.56 15 ALA B C 1
ATOM 1349 O O . ALA B 1 15 ? 6.664 14.086 10.43 1 92.56 15 ALA B O 1
ATOM 1350 N N . PHE B 1 16 ? 8.117 15.703 10.977 1 95.06 16 PHE B N 1
ATOM 1351 C CA . PHE B 1 16 ? 8.906 14.812 11.812 1 95.06 16 PHE B CA 1
ATOM 1352 C C . PHE B 1 16 ? 8.07 14.25 12.953 1 95.06 16 PHE B C 1
ATOM 1354 O O . PHE B 1 16 ? 8.148 13.055 13.258 1 95.06 16 PHE B O 1
ATOM 1361 N N . ARG B 1 17 ? 7.324 15.133 13.531 1 91.44 17 ARG B N 1
ATOM 1362 C CA . ARG B 1 17 ? 6.469 14.711 14.641 1 91.44 17 ARG B CA 1
ATOM 1363 C C . ARG B 1 17 ? 5.48 13.641 14.195 1 91.44 17 ARG B C 1
ATOM 1365 O O . ARG B 1 17 ? 5.32 12.617 14.867 1 91.44 17 ARG B O 1
ATOM 1372 N N . LEU B 1 18 ? 4.828 13.836 13.086 1 91.19 18 LEU B N 1
ATOM 1373 C CA . LEU B 1 18 ? 3.828 12.898 12.586 1 91.19 18 LEU B CA 1
ATOM 1374 C C . LEU B 1 18 ? 4.477 11.586 12.172 1 91.19 18 LEU B C 1
ATOM 1376 O O . LEU B 1 18 ? 3.91 10.508 12.391 1 91.19 18 LEU B O 1
ATOM 1380 N N . LEU B 1 19 ? 5.633 11.68 11.586 1 95 19 LEU B N 1
ATOM 1381 C CA . LEU B 1 19 ? 6.363 10.484 11.195 1 95 19 LEU B CA 1
ATOM 1382 C C . LEU B 1 19 ? 6.742 9.656 12.422 1 95 19 LEU B C 1
ATOM 1384 O O . LEU B 1 19 ? 6.582 8.438 12.422 1 95 19 LEU B O 1
ATOM 1388 N N . ASP B 1 20 ? 7.188 10.344 13.477 1 94.5 20 ASP B N 1
ATOM 1389 C CA . ASP B 1 20 ? 7.531 9.641 14.711 1 94.5 20 ASP B CA 1
ATOM 1390 C C . ASP B 1 20 ? 6.305 8.961 15.312 1 94.5 20 ASP B C 1
ATOM 1392 O O . ASP B 1 20 ? 6.391 7.828 15.789 1 94.5 20 ASP B O 1
ATOM 1396 N N . ILE B 1 21 ? 5.246 9.648 15.281 1 93.06 21 ILE B N 1
ATOM 1397 C CA . ILE B 1 21 ? 4.008 9.109 15.828 1 93.06 21 ILE B CA 1
ATOM 1398 C C . ILE B 1 21 ? 3.586 7.867 15.039 1 93.06 21 ILE B C 1
ATOM 1400 O O . ILE B 1 21 ? 3.193 6.855 15.625 1 93.06 21 ILE B O 1
ATOM 1404 N N . GLN B 1 22 ? 3.664 7.906 13.773 1 94 22 GLN B N 1
ATOM 1405 C CA . GLN B 1 22 ? 3.314 6.793 12.906 1 94 22 GLN B CA 1
ATOM 1406 C C . GLN B 1 22 ? 4.211 5.586 13.172 1 94 22 GLN B C 1
ATOM 1408 O O . GLN B 1 22 ? 3.723 4.461 13.297 1 94 22 GLN B O 1
ATOM 1413 N N . GLY B 1 23 ? 5.477 5.867 13.172 1 94.88 23 GLY B N 1
ATOM 1414 C CA . GLY B 1 23 ? 6.422 4.793 13.438 1 94.88 23 GLY B CA 1
ATOM 1415 C C . GLY B 1 23 ? 6.184 4.098 14.766 1 94.88 23 GLY B C 1
ATOM 1416 O O . GLY B 1 23 ? 6.207 2.869 14.844 1 94.88 23 GLY B O 1
ATOM 1417 N N . GLU B 1 24 ? 5.949 4.867 15.773 1 94.25 24 GLU B N 1
ATOM 1418 C CA . GLU B 1 24 ? 5.691 4.316 17.094 1 94.25 24 GLU B CA 1
ATOM 1419 C C . GLU B 1 24 ? 4.391 3.52 17.125 1 94.25 24 GLU B C 1
ATOM 1421 O O . GLU B 1 24 ? 4.316 2.457 17.75 1 94.25 24 GLU B O 1
ATOM 1426 N N . PHE B 1 25 ? 3.43 4.051 16.547 1 94.56 25 PHE B N 1
ATOM 1427 C CA . PHE B 1 25 ? 2.15 3.355 16.453 1 94.56 25 PHE B CA 1
ATOM 1428 C C . PHE B 1 25 ? 2.316 1.988 15.805 1 94.56 25 PHE B C 1
ATOM 1430 O O . PHE B 1 25 ? 1.853 0.979 16.344 1 94.56 25 PHE B O 1
ATOM 1437 N N . ARG B 1 26 ? 2.939 1.98 14.703 1 95.62 26 ARG B N 1
ATOM 1438 C CA . ARG B 1 26 ? 3.127 0.732 13.969 1 95.62 26 ARG B CA 1
ATOM 1439 C C . ARG B 1 26 ? 3.875 -0.292 14.812 1 95.62 26 ARG B C 1
ATOM 1441 O O . ARG B 1 26 ? 3.439 -1.439 14.938 1 95.62 26 ARG B O 1
ATOM 1448 N N . LYS B 1 27 ? 4.949 0.165 15.359 1 95.31 27 LYS B N 1
ATOM 1449 C CA . LYS B 1 27 ? 5.777 -0.742 16.156 1 95.31 27 LYS B CA 1
ATOM 1450 C C . LYS B 1 27 ? 4.996 -1.319 17.328 1 95.31 27 LYS B C 1
ATOM 1452 O O . LYS B 1 27 ? 5.051 -2.523 17.578 1 95.31 27 LYS B O 1
ATOM 1457 N N . THR B 1 28 ? 4.277 -0.464 17.969 1 95.75 28 THR B N 1
ATOM 1458 C CA . THR B 1 28 ? 3.52 -0.878 19.141 1 95.75 28 THR B CA 1
ATOM 1459 C C . THR B 1 28 ? 2.398 -1.837 18.75 1 95.75 28 THR B C 1
ATOM 1461 O O . THR B 1 28 ? 2.213 -2.875 19.391 1 95.75 28 THR B O 1
ATOM 1464 N N . GLN B 1 29 ? 1.653 -1.513 17.734 1 96.06 29 GLN B N 1
ATOM 1465 C CA . GLN B 1 29 ? 0.537 -2.346 17.297 1 96.06 29 GLN B CA 1
ATOM 1466 C C . GLN B 1 29 ? 1.028 -3.684 16.75 1 96.06 29 GLN B C 1
ATOM 1468 O O . GLN B 1 29 ? 0.376 -4.711 16.938 1 96.06 29 GLN B O 1
ATOM 1473 N N . MET B 1 30 ? 2.166 -3.68 16.047 1 96.75 30 MET B N 1
ATOM 1474 C CA . MET B 1 30 ? 2.756 -4.914 15.539 1 96.75 30 MET B CA 1
ATOM 1475 C C . MET B 1 30 ? 3.109 -5.863 16.688 1 96.75 30 MET B C 1
ATOM 1477 O O . MET B 1 30 ? 2.828 -7.059 16.609 1 96.75 30 MET B O 1
ATOM 1481 N N . LYS B 1 31 ? 3.715 -5.305 17.641 1 96.94 31 LYS B N 1
ATOM 1482 C CA . LYS B 1 31 ? 4.09 -6.121 18.781 1 96.94 31 LYS B CA 1
ATOM 1483 C C . LYS B 1 31 ? 2.854 -6.684 19.484 1 96.94 31 LYS B C 1
ATOM 1485 O O . LYS B 1 31 ? 2.814 -7.867 19.828 1 96.94 31 LYS B O 1
ATOM 1490 N N . GLU B 1 32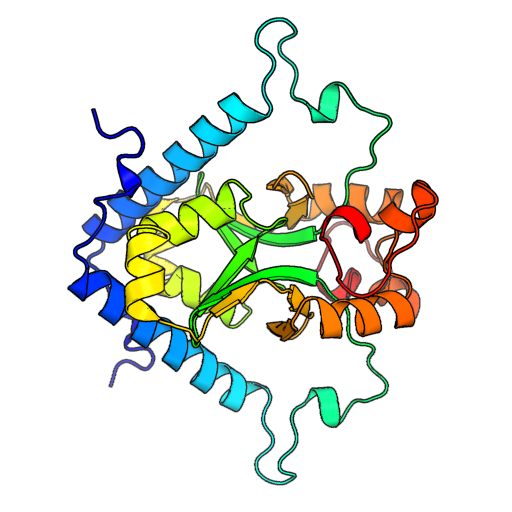 ? 1.896 -5.871 19.688 1 96.56 32 GLU B N 1
ATOM 1491 C CA . GLU B 1 32 ? 0.676 -6.289 20.375 1 96.56 32 GLU B CA 1
ATOM 1492 C C . GLU B 1 32 ? -0.037 -7.395 19.594 1 96.56 32 GLU B C 1
ATOM 1494 O O . GLU B 1 32 ? -0.582 -8.328 20.203 1 96.56 32 GLU B O 1
ATOM 1499 N N . ARG B 1 33 ? 0.029 -7.293 18.344 1 96.62 33 ARG B N 1
ATOM 1500 C CA . ARG B 1 33 ? -0.774 -8.18 17.5 1 96.62 33 ARG B CA 1
ATOM 1501 C C . ARG B 1 33 ? -0.027 -9.477 17.203 1 96.62 33 ARG B C 1
ATOM 1503 O O . ARG B 1 33 ? -0.637 -10.539 17.109 1 96.62 33 ARG B O 1
ATOM 1510 N N . TYR B 1 34 ? 1.307 -9.398 17.078 1 97.44 34 TYR B N 1
ATOM 1511 C CA . TYR B 1 34 ? 1.953 -10.539 16.438 1 97.44 34 TYR B CA 1
ATOM 1512 C C . TYR B 1 34 ? 3.068 -11.102 17.312 1 97.44 34 TYR B C 1
ATOM 1514 O O . TYR B 1 34 ? 3.564 -12.203 17.062 1 97.44 34 TYR B O 1
ATOM 1522 N N . TRP B 1 35 ? 3.404 -10.336 18.359 1 97.75 35 TRP B N 1
ATOM 1523 C CA . TRP B 1 35 ? 4.5 -10.797 19.203 1 97.75 35 TRP B CA 1
ATOM 1524 C C . TRP B 1 35 ? 3.973 -11.656 20.359 1 97.75 35 TRP B C 1
ATOM 1526 O O . TRP B 1 35 ? 3.018 -11.273 21.031 1 97.75 35 TRP B O 1
ATOM 1536 N N . ASN B 1 36 ? 4.547 -12.812 20.547 1 97.88 36 ASN B N 1
ATOM 1537 C CA . ASN B 1 36 ? 4.254 -13.68 21.688 1 97.88 36 ASN B CA 1
ATOM 1538 C C . ASN B 1 36 ? 5.297 -13.523 22.797 1 97.88 36 ASN B C 1
ATOM 1540 O O . ASN B 1 36 ? 6.426 -14 22.656 1 97.88 36 ASN B O 1
ATOM 1544 N N . GLU B 1 37 ? 4.93 -12.992 23.891 1 96.69 37 GLU B N 1
ATOM 1545 C CA . GLU B 1 37 ? 5.844 -12.703 24.984 1 96.69 37 GLU B CA 1
ATOM 1546 C C . GLU B 1 37 ? 6.324 -13.992 25.656 1 96.69 37 GLU B C 1
ATOM 1548 O O . GLU B 1 37 ? 7.449 -14.055 26.156 1 96.69 37 GLU B O 1
ATOM 1553 N N . GLU B 1 38 ? 5.504 -14.93 25.656 1 97.25 38 GLU B N 1
ATOM 1554 C CA . GLU B 1 38 ? 5.836 -16.188 26.328 1 97.25 38 GLU B CA 1
ATOM 1555 C C . GLU B 1 38 ? 6.922 -16.938 25.578 1 97.25 38 GLU B C 1
ATOM 1557 O O . GLU B 1 38 ? 7.871 -17.453 26.188 1 97.25 38 GLU B O 1
ATOM 1562 N N . THR B 1 39 ? 6.785 -16.969 24.25 1 97.12 39 THR B N 1
ATOM 1563 C CA . THR B 1 39 ? 7.719 -17.75 23.453 1 97.12 39 THR B CA 1
ATOM 1564 C C . THR B 1 39 ? 8.859 -16.875 22.938 1 97.12 39 THR B C 1
ATOM 1566 O O . THR B 1 39 ? 9.906 -17.391 22.531 1 97.12 39 THR B O 1
ATOM 1569 N N . GLY B 1 40 ? 8.578 -15.562 22.875 1 97.31 40 GLY B N 1
ATOM 1570 C CA . GLY B 1 40 ? 9.562 -14.656 22.312 1 97.31 40 GLY B CA 1
ATOM 1571 C C . GLY B 1 40 ? 9.664 -14.758 20.797 1 97.31 40 GLY B C 1
ATOM 1572 O O . GLY B 1 40 ? 10.742 -14.602 20.234 1 97.31 40 GLY B O 1
ATOM 1573 N N . LEU B 1 41 ? 8.484 -15.172 20.141 1 97.75 41 LEU B N 1
ATOM 1574 C CA . LEU B 1 41 ? 8.469 -15.359 18.703 1 97.75 41 LEU B CA 1
ATOM 1575 C C . LEU B 1 41 ? 7.332 -14.562 18.062 1 97.75 41 LEU B C 1
ATOM 1577 O O . LEU B 1 41 ? 6.266 -14.406 18.656 1 97.75 41 LEU B O 1
ATOM 1581 N N . TRP B 1 42 ? 7.68 -14.109 16.906 1 97 42 TRP B N 1
ATOM 1582 C CA . TRP B 1 42 ? 6.617 -13.523 16.094 1 97 42 TRP B CA 1
ATOM 1583 C C . TRP B 1 42 ? 5.656 -14.594 15.594 1 97 42 TRP B C 1
ATOM 1585 O O . TRP B 1 42 ? 6.027 -15.758 15.469 1 97 42 TRP B O 1
ATOM 1595 N N . TRP B 1 43 ? 4.492 -14.148 15.266 1 96.62 43 TRP B N 1
ATOM 1596 C CA . TRP B 1 43 ? 3.449 -15.07 14.828 1 96.62 43 TRP B CA 1
ATOM 1597 C C . TRP B 1 43 ? 3.924 -15.898 13.633 1 96.62 43 TRP B C 1
ATOM 1599 O O . TRP B 1 43 ? 3.723 -17.109 13.594 1 96.62 43 TRP B O 1
ATOM 1609 N N . TRP B 1 44 ? 4.59 -15.305 12.641 1 94.44 44 TRP B N 1
ATOM 1610 C CA . TRP B 1 44 ? 4.992 -15.984 11.414 1 94.44 44 TRP B CA 1
ATOM 1611 C C . TRP B 1 44 ? 6.137 -16.953 11.688 1 94.44 44 TRP B C 1
ATOM 1613 O O . TRP B 1 44 ? 6.371 -17.891 10.906 1 94.44 44 TRP B O 1
ATOM 1623 N N . GLU B 1 45 ? 6.824 -16.703 12.742 1 95.19 45 GLU B N 1
ATOM 1624 C CA . GLU B 1 45 ? 7.883 -17.625 13.125 1 95.19 45 GLU B CA 1
ATOM 1625 C C . GLU B 1 45 ? 7.309 -18.891 13.758 1 95.19 45 GLU B C 1
ATOM 1627 O O . GLU B 1 45 ? 7.938 -19.953 13.734 1 95.19 45 GLU B O 1
ATOM 1632 N N . GLN B 1 46 ? 6.125 -18.766 14.312 1 96 46 GLN B N 1
ATOM 1633 C CA . GLN B 1 46 ? 5.465 -19.875 14.984 1 96 46 GLN B CA 1
ATOM 1634 C C . GLN B 1 46 ? 4.609 -20.672 14 1 96 46 GLN B C 1
ATOM 1636 O O . GLN B 1 46 ? 4.102 -21.75 14.336 1 96 46 GLN B O 1
ATOM 1641 N N . HIS B 1 47 ? 4.492 -20.172 12.828 1 94 47 HIS B N 1
ATOM 1642 C CA . HIS B 1 47 ? 3.674 -20.812 11.805 1 94 47 HIS B CA 1
ATOM 1643 C C . HIS B 1 47 ? 4.445 -20.953 10.492 1 94 47 HIS B C 1
ATOM 1645 O O . HIS B 1 47 ? 4.059 -20.375 9.477 1 94 47 HIS B O 1
ATOM 1651 N N . PRO B 1 48 ? 5.473 -21.781 10.586 1 90 48 PRO B N 1
ATOM 1652 C CA . PRO B 1 48 ? 6.348 -21.922 9.414 1 90 48 PRO B CA 1
ATOM 1653 C C . PRO B 1 48 ? 5.641 -22.562 8.219 1 90 48 PRO B C 1
ATOM 1655 O O . PRO B 1 48 ? 6.152 -22.516 7.102 1 90 48 PRO B O 1
ATOM 1658 N N . ASP B 1 49 ? 4.492 -23.125 8.461 1 90.06 49 ASP B N 1
ATOM 1659 C CA . ASP B 1 49 ? 3.717 -23.75 7.395 1 90.06 49 ASP B CA 1
ATOM 1660 C C . ASP B 1 49 ? 3.068 -22.703 6.492 1 90.06 49 ASP B C 1
ATOM 1662 O O . ASP B 1 49 ? 2.678 -23.016 5.363 1 90.06 49 ASP B O 1
ATOM 1666 N N . VAL B 1 50 ? 3.004 -21.516 7.039 1 89.25 50 VAL B N 1
ATOM 1667 C CA . VAL B 1 50 ? 2.424 -20.438 6.242 1 89.25 50 VAL B CA 1
ATOM 1668 C C . VAL B 1 50 ? 3.508 -19.797 5.383 1 89.25 50 VAL B C 1
ATOM 1670 O O . VAL B 1 50 ? 4.492 -19.266 5.906 1 89.25 50 VAL B O 1
ATOM 1673 N N . LYS B 1 51 ? 3.326 -19.812 4.141 1 92.75 51 LYS B N 1
ATOM 1674 C CA . LYS B 1 51 ? 4.301 -19.234 3.219 1 92.75 51 LYS B CA 1
ATOM 1675 C C . LYS B 1 51 ? 4.176 -17.719 3.172 1 92.75 51 LYS B C 1
ATOM 1677 O O . LYS B 1 51 ? 3.08 -17.188 2.986 1 92.75 51 LYS B O 1
ATOM 1682 N N . LEU B 1 52 ? 5.309 -17.094 3.324 1 95.38 52 LEU B N 1
ATOM 1683 C CA . LEU B 1 52 ? 5.32 -15.641 3.193 1 95.38 52 LEU B CA 1
ATOM 1684 C C . LEU B 1 52 ? 5.102 -15.227 1.742 1 95.38 52 LEU B C 1
ATOM 1686 O O . LEU B 1 52 ? 5.621 -15.859 0.823 1 95.38 52 LEU B O 1
ATOM 1690 N N . ARG B 1 53 ? 4.344 -14.219 1.598 1 97.38 53 ARG B N 1
ATOM 1691 C CA . ARG B 1 53 ? 4.074 -13.688 0.266 1 97.38 53 ARG B CA 1
ATOM 1692 C C . ARG B 1 53 ? 4.379 -12.195 0.197 1 97.38 53 ARG B C 1
ATOM 1694 O O . ARG B 1 53 ? 4.012 -11.438 1.099 1 97.38 53 ARG B O 1
ATOM 1701 N N . ILE B 1 54 ? 5.094 -11.812 -0.84 1 98.56 54 ILE B N 1
ATOM 1702 C CA . ILE B 1 54 ? 5.336 -10.391 -1.076 1 98.56 54 ILE B CA 1
ATOM 1703 C C . ILE B 1 54 ? 4.066 -9.734 -1.615 1 98.56 54 ILE B C 1
ATOM 1705 O O . ILE B 1 54 ? 3.451 -10.242 -2.559 1 98.56 54 ILE B O 1
ATOM 1709 N N . VAL B 1 55 ? 3.682 -8.672 -1.006 1 98.56 55 VAL B N 1
ATOM 1710 C CA . VAL B 1 55 ? 2.406 -8.07 -1.374 1 98.56 55 VAL B CA 1
ATOM 1711 C C . VAL B 1 55 ? 2.65 -6.832 -2.236 1 98.56 55 VAL B C 1
ATOM 1713 O O . VAL B 1 55 ? 2.168 -6.75 -3.369 1 98.56 55 VAL B O 1
ATOM 1716 N N . ALA B 1 56 ? 3.453 -5.898 -1.763 1 98.81 56 ALA B N 1
ATOM 1717 C CA . ALA B 1 56 ? 3.537 -4.605 -2.439 1 98.81 56 ALA B CA 1
ATOM 1718 C C . ALA B 1 56 ? 4.871 -3.922 -2.152 1 98.81 56 ALA B C 1
ATOM 1720 O O . ALA B 1 56 ? 5.531 -4.23 -1.157 1 98.81 56 ALA B O 1
ATOM 1721 N N . ALA B 1 57 ? 5.203 -2.906 -3.004 1 98.88 57 ALA B N 1
ATOM 1722 C CA . ALA B 1 57 ? 6.395 -2.086 -2.803 1 98.88 57 ALA B CA 1
ATOM 1723 C C . ALA B 1 57 ? 6.262 -1.226 -1.549 1 98.88 57 ALA B C 1
ATOM 1725 O O . ALA B 1 57 ? 5.156 -0.811 -1.187 1 98.88 57 ALA B O 1
ATOM 1726 N N . CYS B 1 58 ? 7.395 -0.959 -0.903 1 98.88 58 CYS B N 1
ATOM 1727 C CA . CYS B 1 58 ? 7.422 -0.168 0.322 1 98.88 58 CYS B CA 1
ATOM 1728 C C . CYS B 1 58 ? 8.711 0.638 0.419 1 98.88 58 CYS B C 1
ATOM 1730 O O . CYS B 1 58 ? 9.805 0.097 0.232 1 98.88 58 CYS B O 1
ATOM 1732 N N . ASN B 1 59 ? 8.625 1.903 0.602 1 98.81 59 ASN B N 1
ATOM 1733 C CA . ASN B 1 59 ? 9.734 2.713 1.098 1 98.81 59 ASN B CA 1
ATOM 1734 C C . ASN B 1 59 ? 9.688 2.848 2.617 1 98.81 59 ASN B C 1
ATOM 1736 O O . ASN B 1 59 ? 8.742 3.406 3.17 1 98.81 59 ASN B O 1
ATOM 1740 N N . ARG B 1 60 ? 10.688 2.381 3.221 1 98.81 60 ARG B N 1
ATOM 1741 C CA . ARG B 1 60 ? 10.789 2.48 4.672 1 98.81 60 ARG B CA 1
ATOM 1742 C C . ARG B 1 60 ? 11.68 3.65 5.078 1 98.81 60 ARG B C 1
ATOM 1744 O O . ARG B 1 60 ? 12.82 3.762 4.609 1 98.81 60 ARG B O 1
ATOM 1751 N N . TRP B 1 61 ? 11.219 4.508 5.883 1 98.56 61 TRP B N 1
ATOM 1752 C CA . TRP B 1 61 ? 11.938 5.598 6.535 1 98.56 61 TRP B CA 1
ATOM 1753 C C . TRP B 1 61 ? 11.891 5.453 8.055 1 98.56 61 TRP B C 1
ATOM 1755 O O . TRP B 1 61 ? 10.898 5.816 8.688 1 98.56 61 TRP B O 1
ATOM 1765 N N . LYS B 1 62 ? 12.945 4.922 8.625 1 97.81 62 LYS B N 1
ATOM 1766 C CA . LYS B 1 62 ? 12.922 4.477 10.016 1 97.81 62 LYS B CA 1
ATOM 1767 C C . LYS B 1 62 ? 11.805 3.467 10.25 1 97.81 62 LYS B C 1
ATOM 1769 O O . LYS B 1 62 ? 11.828 2.367 9.695 1 97.81 62 LYS B O 1
ATOM 1774 N N . ASP B 1 63 ? 10.773 3.92 10.953 1 96.38 63 ASP B N 1
ATOM 1775 C CA . ASP B 1 63 ? 9.711 2.979 11.289 1 96.38 63 ASP B CA 1
ATOM 1776 C C . ASP B 1 63 ? 8.422 3.307 10.531 1 96.38 63 ASP B C 1
ATOM 1778 O O . ASP B 1 63 ? 7.359 2.773 10.844 1 96.38 63 ASP B O 1
ATOM 1782 N N . VAL B 1 64 ? 8.555 4.137 9.523 1 97.25 64 VAL B N 1
ATOM 1783 C CA . VAL B 1 64 ? 7.398 4.562 8.742 1 97.25 64 VAL B CA 1
ATOM 1784 C C . V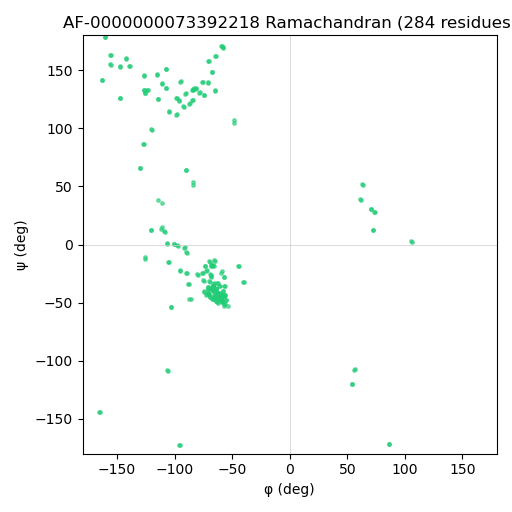AL B 1 64 ? 7.434 3.898 7.367 1 97.25 64 VAL B C 1
ATOM 1786 O O . VAL B 1 64 ? 8.492 3.816 6.734 1 97.25 64 VAL B O 1
ATOM 1789 N N . TYR B 1 65 ? 6.281 3.393 6.953 1 98.44 65 TYR B N 1
ATOM 1790 C CA . TYR B 1 65 ? 6.176 2.684 5.684 1 98.44 65 TYR B CA 1
ATOM 1791 C C . TYR B 1 65 ? 5.285 3.441 4.707 1 98.44 65 TYR B C 1
ATOM 1793 O O . TYR B 1 65 ? 4.148 3.793 5.039 1 98.44 65 TYR B O 1
ATOM 1801 N N . PHE B 1 66 ? 5.785 3.717 3.559 1 98.25 66 PHE B N 1
ATOM 1802 C CA . PHE B 1 66 ? 4.98 4.172 2.432 1 98.25 66 PHE B CA 1
ATOM 1803 C C . PHE B 1 66 ? 4.797 3.059 1.408 1 98.25 66 PHE B C 1
ATOM 1805 O O . PHE B 1 66 ? 5.762 2.631 0.769 1 98.25 66 PHE B O 1
ATOM 1812 N N . ILE B 1 67 ? 3.549 2.645 1.274 1 98.62 67 ILE B N 1
ATOM 1813 C CA . ILE B 1 67 ? 3.238 1.457 0.487 1 98.62 67 ILE B CA 1
ATOM 1814 C C . ILE B 1 67 ? 2.49 1.859 -0.782 1 98.62 67 ILE B C 1
ATOM 1816 O O . ILE B 1 67 ? 1.612 2.725 -0.744 1 98.62 67 ILE B O 1
ATOM 1820 N N . ALA B 1 68 ? 2.828 1.247 -1.867 1 98.62 68 ALA B N 1
ATOM 1821 C CA . ALA B 1 68 ? 2.178 1.432 -3.162 1 98.62 68 ALA B CA 1
ATOM 1822 C C . ALA B 1 68 ? 2.471 0.258 -4.094 1 98.62 68 ALA B C 1
ATOM 1824 O O . ALA B 1 68 ? 3.107 -0.718 -3.691 1 98.62 68 ALA B O 1
ATOM 1825 N N . ALA B 1 69 ? 1.923 0.299 -5.285 1 98.38 69 ALA B N 1
ATOM 1826 C CA . ALA B 1 69 ? 2.152 -0.793 -6.227 1 98.38 69 ALA B CA 1
ATOM 1827 C C . ALA B 1 69 ? 3.609 -0.828 -6.68 1 98.38 69 ALA B C 1
ATOM 1829 O O . ALA B 1 69 ? 4.176 -1.904 -6.887 1 98.38 69 ALA B O 1
ATOM 1830 N N . ARG B 1 70 ? 4.223 0.365 -6.867 1 98.06 70 ARG B N 1
ATOM 1831 C CA . ARG B 1 70 ? 5.594 0.478 -7.344 1 98.06 70 ARG B CA 1
ATOM 1832 C C . ARG B 1 70 ? 6.348 1.571 -6.594 1 98.06 70 ARG B C 1
ATOM 1834 O O . ARG B 1 70 ? 5.738 2.51 -6.078 1 98.06 70 ARG B O 1
ATOM 1841 N N . HIS B 1 71 ? 7.625 1.328 -6.586 1 97.56 71 HIS B N 1
ATOM 1842 C CA . HIS B 1 71 ? 8.445 2.414 -6.062 1 97.56 71 HIS B CA 1
ATOM 1843 C C . HIS B 1 71 ? 8.359 3.648 -6.953 1 97.56 71 HIS B C 1
ATOM 1845 O O . HIS B 1 71 ? 8.328 3.533 -8.18 1 97.56 71 HIS B O 1
ATOM 1851 N N . SER B 1 72 ? 8.156 4.812 -6.449 1 94.69 72 SER B N 1
ATOM 1852 C CA . SER B 1 72 ? 8.07 6.105 -7.121 1 94.69 72 SER B CA 1
ATOM 1853 C C . SER B 1 72 ? 6.77 6.23 -7.906 1 94.69 72 SER B C 1
ATOM 1855 O O . SER B 1 72 ? 6.672 7.043 -8.828 1 94.69 72 SER B O 1
ATOM 1857 N N . SER B 1 73 ? 5.828 5.277 -7.633 1 97.5 73 SER B N 1
ATOM 1858 C CA . SER B 1 73 ? 4.504 5.453 -8.211 1 97.5 73 SER B CA 1
ATOM 1859 C C . SER B 1 73 ? 3.865 6.758 -7.75 1 97.5 73 SER B C 1
ATOM 1861 O O . SER B 1 73 ? 4.398 7.438 -6.871 1 97.5 73 SER B O 1
ATOM 1863 N N . ILE B 1 74 ? 2.77 7.098 -8.359 1 96.69 74 ILE B N 1
ATOM 1864 C CA . ILE B 1 74 ? 2.045 8.32 -8.047 1 96.69 74 ILE B CA 1
ATOM 1865 C C . ILE B 1 74 ? 1.648 8.328 -6.574 1 96.69 74 ILE B C 1
ATOM 1867 O O . ILE B 1 74 ? 1.854 9.32 -5.871 1 96.69 74 ILE B O 1
ATOM 1871 N N . ILE B 1 75 ? 1.165 7.207 -6.082 1 97.19 75 ILE B N 1
ATOM 1872 C CA . ILE B 1 75 ? 0.675 7.137 -4.707 1 97.19 75 ILE B CA 1
ATOM 1873 C C . ILE B 1 75 ? 1.851 7.211 -3.736 1 97.19 75 ILE B C 1
ATOM 1875 O O . ILE B 1 75 ? 1.782 7.91 -2.721 1 97.19 75 ILE B O 1
ATOM 1879 N N . MET B 1 76 ? 2.949 6.527 -4.027 1 97.62 76 MET B N 1
ATOM 1880 C CA . MET B 1 76 ? 4.113 6.594 -3.15 1 97.62 76 MET B CA 1
ATOM 1881 C C . MET B 1 76 ? 4.68 8.008 -3.1 1 97.62 76 MET B C 1
ATOM 1883 O O . MET B 1 76 ? 5.043 8.5 -2.029 1 97.62 76 MET B O 1
ATOM 1887 N N . THR B 1 77 ? 4.766 8.602 -4.266 1 96 77 THR B N 1
ATOM 1888 C CA . THR B 1 77 ? 5.246 9.977 -4.348 1 96 77 THR B CA 1
ATOM 1889 C C . THR B 1 77 ? 4.34 10.914 -3.553 1 96 77 THR B C 1
ATOM 1891 O O . THR B 1 77 ? 4.824 11.773 -2.812 1 96 77 THR B O 1
ATOM 1894 N N . GLN B 1 78 ? 3.043 10.742 -3.723 1 95 78 GLN B N 1
ATOM 1895 C CA . GLN B 1 78 ? 2.059 11.523 -2.986 1 95 78 GLN B CA 1
ATOM 1896 C C . GLN B 1 78 ? 2.279 11.406 -1.479 1 95 78 GLN B C 1
ATOM 1898 O O . GLN B 1 78 ? 2.283 12.414 -0.769 1 95 78 GLN B O 1
ATOM 1903 N N . GLN B 1 79 ? 2.449 10.219 -0.989 1 94.94 79 GLN B N 1
ATOM 1904 C CA . GLN B 1 79 ? 2.672 9.977 0.433 1 94.94 79 GLN B CA 1
ATOM 1905 C C . GLN B 1 79 ? 3.914 10.711 0.928 1 94.94 79 GLN B C 1
ATOM 1907 O O . GLN B 1 79 ? 3.887 11.344 1.983 1 94.94 79 GLN B O 1
ATOM 1912 N N . GLN B 1 80 ? 4.93 10.641 0.161 1 95.44 80 GLN B N 1
ATOM 1913 C CA . GLN B 1 80 ? 6.199 11.242 0.552 1 95.44 80 GLN B CA 1
ATOM 1914 C C . GLN B 1 80 ? 6.129 12.766 0.499 1 95.44 80 GLN B C 1
ATOM 1916 O O . GLN B 1 80 ? 6.668 13.445 1.372 1 95.44 80 GLN B O 1
ATOM 1921 N N . LEU B 1 81 ? 5.426 13.273 -0.453 1 93.88 81 LEU B N 1
ATOM 1922 C CA . LEU B 1 81 ? 5.297 14.719 -0.607 1 93.88 81 LEU B CA 1
ATOM 1923 C C . LEU B 1 81 ? 4.488 15.312 0.539 1 93.88 81 LEU B C 1
ATOM 1925 O O . LEU B 1 81 ? 4.723 16.453 0.943 1 93.88 81 LEU B O 1
ATOM 1929 N N . MET B 1 82 ? 3.594 14.523 1.1 1 91.31 82 MET B N 1
ATOM 1930 C CA . MET B 1 82 ? 2.781 15 2.217 1 91.31 82 MET B CA 1
ATOM 1931 C C . MET B 1 82 ? 3.662 15.422 3.387 1 91.31 82 MET B C 1
ATOM 1933 O O . MET B 1 82 ? 3.293 16.312 4.156 1 91.31 82 MET B O 1
ATOM 1937 N N . TYR B 1 83 ? 4.832 14.883 3.408 1 93.25 83 TYR B N 1
ATOM 1938 C CA . TYR B 1 83 ? 5.723 15.172 4.527 1 93.25 83 TYR B CA 1
ATOM 1939 C C . TYR B 1 83 ? 6.879 16.062 4.086 1 93.25 83 TYR B C 1
ATOM 1941 O O . TYR B 1 83 ? 7.891 16.172 4.785 1 93.25 83 TYR B O 1
ATOM 1949 N N . GLY B 1 84 ? 6.777 16.594 2.916 1 91.56 84 GLY B N 1
ATOM 1950 C CA . GLY B 1 84 ? 7.797 17.531 2.455 1 91.56 84 GLY B CA 1
ATOM 1951 C C . GLY B 1 84 ? 8.727 16.922 1.418 1 91.56 84 GLY B C 1
ATOM 1952 O O . GLY B 1 84 ? 9.711 17.562 1.021 1 91.56 84 GLY B O 1
ATOM 1953 N N . GLY B 1 85 ? 8.477 15.672 1.022 1 93.75 85 GLY B N 1
ATOM 1954 C CA . GLY B 1 85 ? 9.219 15.055 -0.062 1 93.75 85 GLY B CA 1
ATOM 1955 C C . GLY B 1 85 ? 10.516 14.406 0.396 1 93.75 85 GLY B C 1
ATOM 1956 O O . GLY B 1 85 ? 10.75 14.266 1.598 1 93.75 85 GLY B O 1
ATOM 1957 N N . LEU B 1 86 ? 11.289 13.992 -0.545 1 94.75 86 LEU B N 1
ATOM 1958 C CA . LEU B 1 86 ? 12.469 13.18 -0.302 1 94.75 86 LEU B CA 1
ATOM 1959 C C . LEU B 1 86 ? 13.508 13.945 0.506 1 94.75 86 LEU B C 1
ATOM 1961 O O . LEU B 1 86 ? 14.195 13.367 1.352 1 94.75 86 LEU B O 1
ATOM 1965 N N . LYS B 1 87 ? 13.625 15.203 0.216 1 94.19 87 LYS B N 1
ATOM 1966 C CA . LYS B 1 87 ? 14.609 16 0.947 1 94.19 87 LYS B CA 1
ATOM 1967 C C . LYS B 1 87 ? 14.328 15.984 2.445 1 94.19 87 LYS B C 1
ATOM 1969 O O . LYS B 1 87 ? 15.227 15.719 3.25 1 94.19 87 LYS B O 1
ATOM 1974 N N . VAL B 1 88 ? 13.094 16.234 2.797 1 95.44 88 VAL B N 1
ATOM 1975 C CA . VAL B 1 88 ? 12.695 16.266 4.199 1 95.44 88 VAL B CA 1
ATOM 1976 C C . VAL B 1 88 ? 12.812 14.859 4.797 1 95.44 88 VAL B C 1
ATOM 1978 O O . VAL B 1 88 ? 13.273 14.703 5.93 1 95.44 88 VAL B O 1
ATOM 1981 N N . LEU B 1 89 ? 12.445 13.883 4.062 1 97.12 89 LEU B N 1
ATOM 1982 C CA . LEU B 1 89 ? 12.484 12.508 4.539 1 97.12 89 LEU B CA 1
ATOM 1983 C C . LEU B 1 89 ? 13.922 12.055 4.77 1 97.12 89 LEU B C 1
ATOM 1985 O O . LEU B 1 89 ? 14.203 11.32 5.723 1 97.12 89 LEU B O 1
ATOM 1989 N N . HIS B 1 90 ? 14.836 12.508 3.936 1 98 90 HIS B N 1
ATOM 1990 C CA . HIS B 1 90 ? 16.25 12.188 4.137 1 98 90 HIS B CA 1
ATOM 1991 C C . HIS B 1 90 ? 16.797 12.875 5.383 1 98 90 HIS B C 1
ATOM 1993 O O . HIS B 1 90 ? 17.625 12.312 6.098 1 98 90 HIS B O 1
ATOM 1999 N N . GLU B 1 91 ? 16.375 14.047 5.594 1 98 91 GLU B N 1
ATOM 2000 C CA . GLU B 1 91 ? 16.781 14.719 6.824 1 98 91 GLU B CA 1
ATOM 2001 C C . GLU B 1 91 ? 16.234 14 8.055 1 98 91 GLU B C 1
ATOM 2003 O O . GLU B 1 91 ? 16.891 13.922 9.086 1 98 91 GLU B O 1
ATOM 2008 N N . TYR B 1 92 ? 15.031 13.531 7.938 1 98.19 92 TYR B N 1
ATOM 2009 C CA . TYR B 1 92 ? 14.352 12.844 9.031 1 98.19 92 TYR B CA 1
ATOM 2010 C C . TYR B 1 92 ? 15.047 11.531 9.367 1 98.19 92 TYR B C 1
ATOM 2012 O O . TYR B 1 92 ? 15.305 11.234 10.539 1 98.19 92 TYR B O 1
ATOM 2020 N N . ALA B 1 93 ? 15.359 10.758 8.344 1 98.5 93 ALA B N 1
ATOM 2021 C CA . ALA B 1 93 ? 15.742 9.367 8.586 1 98.5 93 ALA B CA 1
ATOM 2022 C C . ALA B 1 93 ? 17.25 9.188 8.43 1 98.5 93 ALA B C 1
ATOM 2024 O O . ALA B 1 93 ? 17.812 8.164 8.852 1 98.5 93 ALA B O 1
ATOM 2025 N N . GLY B 1 94 ? 17.969 10.188 7.809 1 97.62 94 GLY B N 1
ATOM 2026 C CA . GLY B 1 94 ? 19.375 9.977 7.492 1 97.62 94 GLY B CA 1
ATOM 2027 C C . GLY B 1 94 ? 19.609 8.719 6.672 1 97.62 94 GLY B C 1
ATOM 2028 O O . GLY B 1 94 ? 18.984 8.523 5.633 1 97.62 94 GLY B O 1
ATOM 2029 N N . ASP B 1 95 ? 20.406 7.797 7.227 1 97.31 95 ASP B N 1
ATOM 2030 C CA . ASP B 1 95 ? 20.75 6.574 6.508 1 97.31 95 ASP B CA 1
ATOM 2031 C C . ASP B 1 95 ? 19.766 5.453 6.816 1 97.31 95 ASP B C 1
ATOM 2033 O O . ASP B 1 95 ? 19.812 4.395 6.188 1 97.31 95 ASP B O 1
ATOM 2037 N N . ASP B 1 96 ? 18.828 5.711 7.676 1 98.44 96 ASP B N 1
ATOM 2038 C CA . ASP B 1 96 ? 17.875 4.668 8.062 1 98.44 96 ASP B CA 1
ATOM 2039 C C . ASP B 1 96 ? 16.656 4.676 7.148 1 98.44 96 ASP B C 1
ATOM 2041 O O . ASP B 1 96 ? 15.547 4.992 7.59 1 98.44 96 ASP B O 1
ATOM 2045 N N . HIS B 1 97 ? 16.875 4.398 5.922 1 98.62 97 HIS B N 1
ATOM 2046 C CA . HIS B 1 97 ? 15.828 4.27 4.91 1 98.62 97 HIS B CA 1
ATOM 2047 C C . HIS B 1 97 ? 16.203 3.225 3.865 1 98.62 97 HIS B C 1
ATOM 2049 O O . HIS B 1 97 ? 17.375 2.936 3.662 1 98.62 97 HIS B O 1
ATOM 2055 N N . GLU B 1 98 ? 15.18 2.631 3.27 1 98.62 98 GLU B N 1
ATOM 2056 C CA . GLU B 1 98 ? 15.422 1.587 2.279 1 98.62 98 GLU B CA 1
ATOM 2057 C C . GLU B 1 98 ? 14.18 1.328 1.431 1 98.62 98 GLU B C 1
ATOM 2059 O O . GLU B 1 98 ? 13.055 1.425 1.923 1 98.62 98 GLU B O 1
ATOM 2064 N N . GLN B 1 99 ? 14.414 1.091 0.15 1 98.38 99 GLN B N 1
ATOM 2065 C CA . GLN B 1 99 ? 13.352 0.595 -0.718 1 98.38 99 GLN B CA 1
ATOM 2066 C C . GLN B 1 99 ? 13.234 -0.923 -0.63 1 98.38 99 GLN B C 1
ATOM 2068 O O . GLN B 1 99 ? 14.242 -1.631 -0.629 1 98.38 99 GLN B O 1
ATOM 2073 N N . GLY B 1 100 ? 12.023 -1.44 -0.477 1 98.81 100 GLY B N 1
ATOM 2074 C CA . GLY B 1 100 ? 11.75 -2.865 -0.378 1 98.81 100 GLY B CA 1
ATOM 2075 C C . GLY B 1 100 ? 10.289 -3.211 -0.569 1 98.81 100 GLY B C 1
ATOM 2076 O O . GLY B 1 100 ? 9.617 -2.639 -1.433 1 98.81 100 GLY B O 1
ATOM 2077 N N . PHE B 1 101 ? 9.844 -4.16 0.13 1 98.94 101 PHE B N 1
ATOM 2078 C CA . PHE B 1 101 ? 8.484 -4.676 -0.015 1 98.94 101 PHE B CA 1
ATOM 2079 C C . PHE B 1 101 ? 7.898 -5.051 1.343 1 98.94 101 PHE B C 1
ATOM 2081 O O . PHE B 1 101 ? 8.641 -5.23 2.312 1 98.94 101 PHE B O 1
ATOM 2088 N N . ILE B 1 102 ? 6.617 -5.125 1.366 1 98.88 102 ILE B N 1
ATOM 2089 C CA . ILE B 1 102 ? 5.965 -5.695 2.543 1 98.88 102 ILE B CA 1
ATOM 2090 C C . ILE B 1 102 ? 5.402 -7.074 2.203 1 98.88 102 ILE B C 1
ATOM 2092 O O . ILE B 1 102 ? 5.066 -7.348 1.049 1 98.88 102 ILE B O 1
ATOM 2096 N N . ASP B 1 103 ? 5.352 -7.887 3.205 1 98.56 103 ASP B N 1
ATOM 2097 C CA . ASP B 1 103 ? 4.648 -9.156 3.072 1 98.56 103 ASP B CA 1
ATOM 2098 C C . ASP B 1 103 ? 3.217 -9.047 3.594 1 98.56 103 ASP B C 1
ATOM 2100 O O . ASP B 1 103 ? 2.738 -7.953 3.891 1 98.56 103 ASP B O 1
ATOM 2104 N N . GLN B 1 104 ? 2.502 -10.148 3.676 1 97.69 104 GLN B N 1
ATOM 2105 C CA . GLN B 1 104 ? 1.082 -10.164 4.016 1 97.69 104 GLN B CA 1
ATOM 2106 C C . GLN B 1 104 ? 0.86 -9.781 5.473 1 97.69 104 GLN B C 1
ATOM 2108 O O . GLN B 1 104 ? -0.268 -9.5 5.883 1 97.69 104 GLN B O 1
ATOM 2113 N N . TYR B 1 105 ? 1.937 -9.789 6.289 1 97.12 105 TYR B N 1
ATOM 2114 C CA . TYR B 1 105 ? 1.862 -9.352 7.676 1 97.12 105 TYR B CA 1
ATOM 2115 C C . TYR B 1 105 ? 2.402 -7.934 7.832 1 97.12 105 TYR B C 1
ATOM 2117 O O . TYR B 1 105 ? 2.52 -7.426 8.953 1 97.12 105 TYR B O 1
ATOM 2125 N N . GLU B 1 106 ? 2.838 -7.336 6.715 1 97.88 106 GLU B N 1
ATOM 2126 C CA . GLU B 1 106 ? 3.352 -5.969 6.625 1 97.88 106 GLU B CA 1
ATOM 2127 C C . GLU B 1 106 ? 4.719 -5.852 7.293 1 97.88 106 GLU B C 1
ATOM 2129 O O . GLU B 1 106 ? 5.031 -4.828 7.902 1 97.88 106 GLU B O 1
ATOM 2134 N N . ASN B 1 107 ? 5.418 -6.996 7.219 1 98 107 ASN B N 1
ATOM 2135 C CA . ASN B 1 107 ? 6.852 -6.926 7.465 1 98 107 ASN B CA 1
ATOM 2136 C C . ASN B 1 107 ? 7.602 -6.34 6.27 1 98 107 ASN B C 1
ATOM 2138 O O . ASN B 1 107 ? 7.285 -6.652 5.121 1 98 107 ASN B O 1
ATOM 2142 N N . PHE B 1 108 ? 8.555 -5.535 6.621 1 98.69 108 PHE B N 1
ATOM 2143 C CA . PHE B 1 108 ? 9.398 -4.984 5.566 1 98.69 108 PHE B CA 1
ATOM 2144 C C . PHE B 1 108 ? 10.508 -5.961 5.188 1 98.69 108 PHE B C 1
ATOM 2146 O O . PHE B 1 108 ? 11.148 -6.547 6.062 1 98.69 108 PHE B O 1
ATOM 2153 N N . HIS B 1 109 ? 10.703 -6.125 3.969 1 98.81 109 HIS B N 1
ATOM 2154 C CA . HIS B 1 109 ? 11.82 -6.871 3.404 1 98.81 109 HIS B CA 1
ATOM 2155 C C . HIS B 1 109 ? 12.586 -6.031 2.389 1 98.81 109 HIS B C 1
ATOM 2157 O O . HIS B 1 109 ? 11.984 -5.418 1.502 1 98.81 109 HIS B O 1
ATOM 2163 N N . SER B 1 110 ? 13.93 -5.98 2.521 1 98.75 110 SER B N 1
ATOM 2164 C CA . SER B 1 110 ? 14.742 -5.371 1.469 1 98.75 110 SER B CA 1
ATOM 2165 C C . SER B 1 110 ? 14.516 -6.066 0.129 1 98.75 110 SER B C 1
ATOM 2167 O O . SER B 1 110 ? 13.938 -7.152 0.076 1 98.75 110 SER B O 1
ATOM 2169 N N . ARG B 1 111 ? 15.016 -5.473 -0.971 1 98.75 111 ARG B N 1
ATOM 2170 C CA . ARG B 1 111 ? 14.883 -6.094 -2.285 1 98.75 111 ARG B CA 1
ATOM 2171 C C . ARG B 1 111 ? 15.609 -7.434 -2.338 1 98.75 111 ARG B C 1
ATOM 2173 O O . ARG B 1 111 ? 15.148 -8.367 -3.002 1 98.75 111 ARG B O 1
ATOM 2180 N N . GLU B 1 112 ? 16.719 -7.531 -1.593 1 98.69 112 GLU B N 1
ATOM 2181 C CA . GLU B 1 112 ? 17.516 -8.758 -1.56 1 98.69 112 GLU B CA 1
ATOM 2182 C C . GLU B 1 112 ? 16.781 -9.859 -0.796 1 98.69 112 GLU B C 1
ATOM 2184 O O . GLU B 1 112 ? 16.859 -11.031 -1.178 1 98.69 112 GLU B O 1
ATOM 2189 N N . GLU B 1 113 ? 16.125 -9.508 0.234 1 98.5 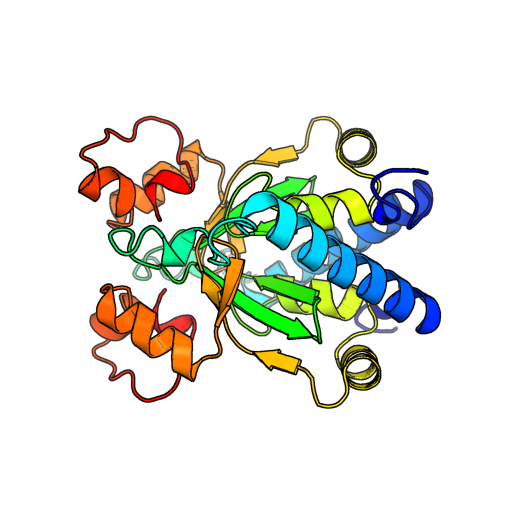113 GLU B N 1
ATOM 2190 C CA . GLU B 1 113 ? 15.367 -10.484 1.006 1 98.5 113 GLU B CA 1
ATOM 2191 C C . GLU B 1 113 ? 14.094 -10.883 0.278 1 98.5 113 GLU B C 1
ATOM 2193 O O . GLU B 1 113 ? 13.727 -12.062 0.262 1 98.5 113 GLU B O 1
ATOM 2198 N N . ALA B 1 114 ? 13.438 -9.922 -0.325 1 98.75 114 ALA B N 1
ATOM 2199 C CA . ALA B 1 114 ? 12.141 -10.125 -0.966 1 98.75 114 ALA B CA 1
ATOM 2200 C C . ALA B 1 114 ? 12.266 -11.062 -2.166 1 98.75 114 ALA B C 1
ATOM 2202 O O . ALA B 1 114 ? 11.352 -11.836 -2.453 1 98.75 114 ALA B O 1
ATOM 2203 N N . VAL B 1 115 ? 13.414 -10.969 -2.855 1 98.56 115 VAL B N 1
ATOM 2204 C CA . VAL B 1 115 ? 13.578 -11.797 -4.043 1 98.56 115 VAL B CA 1
ATOM 2205 C C . VAL B 1 115 ? 13.633 -13.266 -3.645 1 98.56 115 VAL B C 1
ATOM 2207 O O . VAL B 1 115 ? 13.133 -14.133 -4.367 1 98.56 115 VAL B O 1
ATOM 2210 N N . ILE B 1 116 ? 14.227 -13.57 -2.525 1 98.12 116 ILE B N 1
ATOM 2211 C CA . ILE B 1 116 ? 14.297 -14.938 -2.029 1 98.12 116 ILE B CA 1
ATOM 2212 C C . ILE B 1 116 ? 12.891 -15.453 -1.729 1 98.12 116 ILE B C 1
ATOM 2214 O O . ILE B 1 116 ? 12.531 -16.562 -2.133 1 98.12 116 ILE B O 1
ATOM 2218 N N . ILE B 1 117 ? 12.078 -14.641 -1.082 1 97.62 117 ILE B N 1
ATOM 2219 C CA . ILE B 1 117 ? 10.711 -15.008 -0.736 1 97.62 117 ILE B CA 1
ATOM 2220 C C . ILE B 1 117 ? 9.898 -15.219 -2.01 1 97.62 117 ILE B C 1
ATOM 2222 O O . ILE B 1 117 ? 9.211 -16.234 -2.154 1 97.62 117 ILE B O 1
ATOM 2226 N N . ALA B 1 118 ? 9.984 -14.281 -2.92 1 98.06 118 ALA B N 1
ATOM 2227 C CA . ALA B 1 118 ? 9.203 -14.328 -4.152 1 98.06 118 ALA B CA 1
ATOM 2228 C C . ALA B 1 118 ? 9.578 -15.547 -4.988 1 98.06 118 ALA B C 1
ATOM 2230 O O . ALA B 1 118 ? 8.695 -16.203 -5.555 1 98.06 118 ALA B O 1
ATOM 2231 N N . LYS B 1 119 ? 10.867 -15.836 -5.074 1 97 119 LYS B N 1
ATOM 2232 C CA . LYS B 1 119 ? 11.336 -17 -5.816 1 97 119 LYS B CA 1
ATOM 2233 C C . LYS B 1 119 ? 10.82 -18.297 -5.188 1 97 119 LYS B C 1
ATOM 2235 O O . LYS B 1 119 ? 10.32 -19.188 -5.891 1 97 119 LYS B O 1
ATOM 2240 N N . ASN B 1 120 ? 10.914 -18.359 -3.875 1 95.31 120 ASN B N 1
ATOM 2241 C CA . ASN B 1 120 ? 10.531 -19.578 -3.158 1 95.31 120 ASN B CA 1
ATOM 2242 C C . ASN B 1 120 ? 9.031 -19.828 -3.23 1 95.31 120 ASN B C 1
ATOM 2244 O O . ASN B 1 120 ? 8.57 -20.953 -3.014 1 95.31 120 ASN B O 1
ATOM 2248 N N . ASN B 1 121 ? 8.297 -18.812 -3.559 1 93.88 121 ASN B N 1
ATOM 2249 C CA . ASN B 1 121 ? 6.848 -18.969 -3.504 1 93.88 121 ASN B CA 1
ATOM 2250 C C . ASN B 1 121 ? 6.211 -18.719 -4.867 1 93.88 121 ASN B C 1
ATOM 2252 O O . ASN B 1 121 ? 5.02 -18.406 -4.953 1 93.88 121 ASN B O 1
ATOM 2256 N N . ASN B 1 122 ? 6.961 -18.656 -5.895 1 93.38 122 ASN B N 1
ATOM 2257 C CA . ASN B 1 122 ? 6.5 -18.625 -7.281 1 93.38 122 ASN B CA 1
ATOM 2258 C C . ASN B 1 122 ? 5.672 -17.375 -7.559 1 93.38 122 ASN B C 1
ATOM 2260 O O . ASN B 1 122 ? 4.566 -17.453 -8.102 1 93.38 122 ASN B O 1
ATOM 2264 N N . GLN B 1 123 ? 6.258 -16.266 -7.199 1 96.56 123 GLN B N 1
ATOM 2265 C CA . GLN B 1 123 ? 5.5 -15.031 -7.359 1 96.56 123 GLN B CA 1
ATOM 2266 C C . GLN B 1 123 ? 6.031 -14.211 -8.531 1 96.56 123 GLN B C 1
ATOM 2268 O O . GLN B 1 123 ? 5.539 -13.117 -8.805 1 96.56 123 GLN B O 1
ATOM 2273 N N . LEU B 1 124 ? 7.039 -14.711 -9.211 1 96.62 124 LEU B N 1
ATOM 2274 C CA . LEU B 1 124 ? 7.715 -13.922 -10.234 1 96.62 124 LEU B CA 1
ATOM 2275 C C . LEU B 1 124 ? 6.973 -14 -11.562 1 96.62 124 LEU B C 1
ATOM 2277 O O . LEU B 1 124 ? 7.574 -14.289 -12.602 1 96.62 124 LEU B O 1
ATOM 2281 N N . TYR B 1 125 ? 5.738 -13.688 -11.523 1 93.44 125 TYR B N 1
ATOM 2282 C CA . TYR B 1 125 ? 4.828 -13.859 -12.648 1 93.44 125 TYR B CA 1
ATOM 2283 C C . TYR B 1 125 ? 5.34 -13.117 -13.875 1 93.44 125 TYR B C 1
ATOM 2285 O O . TYR B 1 125 ? 5.539 -13.711 -14.938 1 93.44 125 TYR B O 1
ATOM 2293 N N . ARG B 1 126 ? 5.641 -11.852 -13.742 1 92.75 126 ARG B N 1
ATOM 2294 C CA . ARG B 1 126 ? 5.98 -11.031 -14.898 1 92.75 126 ARG B CA 1
ATOM 2295 C C . ARG B 1 126 ? 7.359 -11.398 -15.445 1 92.75 126 ARG B C 1
ATOM 2297 O O . ARG B 1 126 ? 7.566 -11.43 -16.656 1 92.75 126 ARG B O 1
ATOM 2304 N N . ALA B 1 127 ? 8.219 -11.57 -14.516 1 94.31 127 ALA B N 1
ATOM 2305 C CA . ALA B 1 127 ? 9.555 -11.984 -14.953 1 94.31 127 ALA B CA 1
ATOM 2306 C C . ALA B 1 127 ? 9.492 -13.289 -15.742 1 94.31 127 ALA B C 1
ATOM 2308 O O . ALA B 1 127 ? 10.164 -13.43 -16.766 1 94.31 127 ALA B O 1
ATOM 2309 N N . GLU B 1 128 ? 8.672 -14.227 -15.32 1 93.06 128 GLU B N 1
ATOM 2310 C CA . GLU B 1 128 ? 8.523 -15.5 -16 1 93.06 128 GLU B CA 1
ATOM 2311 C C . GLU B 1 128 ? 7.84 -15.328 -17.359 1 93.06 128 GLU B C 1
ATOM 2313 O O . GLU B 1 128 ? 8.273 -15.906 -18.359 1 93.06 128 GLU B O 1
ATOM 2318 N N . LEU B 1 129 ? 6.789 -14.547 -17.375 1 90.81 129 LEU B N 1
ATOM 2319 C CA . LEU B 1 129 ? 6.07 -14.281 -18.609 1 90.81 129 LEU B CA 1
ATOM 2320 C C . LEU B 1 129 ? 7.004 -13.695 -19.672 1 90.81 129 LEU B C 1
ATOM 2322 O O . LEU B 1 129 ? 6.875 -14 -20.859 1 90.81 129 LEU B O 1
ATOM 2326 N N . GLU B 1 130 ? 7.957 -12.867 -19.234 1 93.19 130 GLU B N 1
ATOM 2327 C CA . GLU B 1 130 ? 8.852 -12.18 -20.156 1 93.19 130 GLU B CA 1
ATOM 2328 C C . GLU B 1 130 ? 10.18 -12.922 -20.312 1 93.19 130 GLU B C 1
ATOM 2330 O O . GLU B 1 130 ? 11.102 -12.422 -20.953 1 93.19 130 GLU B O 1
ATOM 2335 N N . ASN B 1 131 ? 10.328 -13.945 -19.656 1 94.44 131 ASN B N 1
ATOM 2336 C CA . ASN B 1 131 ? 11.547 -14.742 -19.688 1 94.44 131 ASN B CA 1
ATOM 2337 C C . ASN B 1 131 ? 12.758 -13.938 -19.188 1 94.44 131 ASN B C 1
ATOM 2339 O O . ASN B 1 131 ? 13.828 -14.008 -19.797 1 94.44 131 ASN B O 1
ATOM 2343 N N . ARG B 1 132 ? 12.5 -13.188 -18.234 1 94.69 132 ARG B N 1
ATOM 2344 C CA . ARG B 1 132 ? 13.57 -12.406 -17.625 1 94.69 132 ARG B CA 1
ATOM 2345 C C . ARG B 1 132 ? 14.164 -13.133 -16.422 1 94.69 132 ARG B C 1
ATOM 2347 O O . ARG B 1 132 ? 13.43 -13.719 -15.617 1 94.69 132 ARG B O 1
ATOM 2354 N N . LEU B 1 133 ? 15.43 -13.008 -16.359 1 92.69 133 LEU B N 1
ATOM 2355 C CA . LEU B 1 133 ? 16.109 -13.57 -15.195 1 92.69 133 LEU B CA 1
ATOM 2356 C C . LEU B 1 133 ? 16.094 -12.586 -14.039 1 92.69 133 LEU B C 1
ATOM 2358 O O . LEU B 1 133 ? 16.484 -11.422 -14.195 1 92.69 133 LEU B O 1
ATOM 2362 N N . VAL B 1 134 ? 15.562 -13.062 -12.922 1 93.69 134 VAL B N 1
ATOM 2363 C CA . VAL B 1 134 ? 15.586 -12.266 -11.703 1 93.69 134 VAL B CA 1
ATOM 2364 C C . VAL B 1 134 ? 16.781 -12.672 -10.844 1 93.69 134 VAL B C 1
ATOM 2366 O O . VAL B 1 134 ? 16.922 -13.836 -10.469 1 93.69 134 VAL B O 1
ATOM 2369 N N . THR B 1 135 ? 17.609 -11.703 -10.539 1 89.81 135 THR B N 1
ATOM 2370 C CA . THR B 1 135 ? 18.859 -12.062 -9.859 1 89.81 135 THR B CA 1
ATOM 2371 C C . THR B 1 135 ? 18.797 -11.664 -8.391 1 89.81 135 THR B C 1
ATOM 2373 O O . THR B 1 135 ? 18.031 -12.234 -7.613 1 89.81 135 THR B O 1
ATOM 2376 N N . LYS B 1 136 ? 19.562 -10.609 -7.988 1 95.44 136 LYS B N 1
ATOM 2377 C CA . LYS B 1 136 ? 19.844 -10.312 -6.582 1 95.44 136 LYS B CA 1
ATOM 2378 C C . LYS B 1 136 ? 18.781 -9.391 -5.996 1 95.44 136 LYS B C 1
ATOM 2380 O O . LYS B 1 136 ? 18.531 -9.406 -4.785 1 95.44 136 LYS B O 1
ATOM 2385 N N . TYR B 1 137 ? 18.078 -8.586 -6.812 1 97.25 137 TYR B N 1
ATOM 2386 C CA . TYR B 1 137 ? 17.125 -7.59 -6.332 1 97.25 137 TYR B CA 1
ATOM 2387 C C . TYR B 1 137 ? 15.75 -7.805 -6.941 1 97.25 137 TYR B C 1
ATOM 2389 O O . TYR B 1 137 ? 15.625 -8.047 -8.141 1 97.25 137 TYR B O 1
ATOM 2397 N N . LEU B 1 138 ? 14.781 -7.773 -6.086 1 98.38 138 LEU B N 1
ATOM 2398 C CA . LEU B 1 138 ? 13.406 -7.844 -6.566 1 98.38 138 LEU B CA 1
ATOM 2399 C C . LEU B 1 138 ? 12.922 -6.477 -7.035 1 98.38 138 LEU B C 1
ATOM 2401 O O . LEU B 1 138 ? 13.164 -5.465 -6.371 1 98.38 138 LEU B O 1
ATOM 2405 N N . PHE B 1 139 ? 12.289 -6.387 -8.164 1 97.38 139 PHE B N 1
ATOM 2406 C CA . PHE B 1 139 ? 11.555 -5.227 -8.656 1 97.38 139 PHE B CA 1
ATOM 2407 C C . PHE B 1 139 ? 10.07 -5.539 -8.789 1 97.38 139 PHE B C 1
ATOM 2409 O O . PHE B 1 139 ? 9.695 -6.684 -9.047 1 97.38 139 PHE B O 1
ATOM 2416 N N . SER B 1 140 ? 9.258 -4.551 -8.547 1 96.88 140 SER B N 1
ATOM 2417 C CA . SER B 1 140 ? 7.824 -4.781 -8.641 1 96.88 140 SER B CA 1
ATOM 2418 C C . SER B 1 140 ? 7.438 -5.293 -10.023 1 96.88 140 SER B C 1
ATOM 2420 O O . SER B 1 140 ? 6.492 -6.07 -10.164 1 96.88 140 SER B O 1
ATOM 2422 N N . GLU B 1 141 ? 8.18 -4.957 -11.062 1 94.5 141 GLU B N 1
ATOM 2423 C CA . GLU B 1 141 ? 7.953 -5.398 -12.438 1 94.5 141 GLU B CA 1
ATOM 2424 C C . GLU B 1 141 ? 8.195 -6.898 -12.586 1 94.5 141 GLU B C 1
ATOM 2426 O O . GLU B 1 141 ? 7.801 -7.5 -13.586 1 94.5 141 GLU B O 1
ATOM 2431 N N . ASP B 1 142 ? 8.914 -7.465 -11.625 1 97 142 ASP B N 1
ATOM 2432 C CA . ASP B 1 142 ? 9.102 -8.914 -11.648 1 97 142 ASP B CA 1
ATOM 2433 C C . ASP B 1 142 ? 7.82 -9.633 -11.227 1 97 142 ASP B C 1
ATOM 2435 O O . ASP B 1 142 ? 7.566 -10.758 -11.664 1 97 142 ASP B O 1
ATOM 2439 N N . LEU B 1 143 ? 7.047 -9.031 -10.359 1 96.94 143 LEU B N 1
ATOM 2440 C CA . LEU B 1 143 ? 5.867 -9.633 -9.75 1 96.94 143 LEU B CA 1
ATOM 2441 C C . LEU B 1 143 ? 4.641 -9.445 -10.633 1 96.94 143 LEU B C 1
ATOM 2443 O O . LEU B 1 143 ? 3.846 -10.375 -10.805 1 96.94 143 LEU B O 1
ATOM 2447 N N . TYR B 1 144 ? 4.48 -8.203 -11.109 1 95 144 TYR B N 1
ATOM 2448 C CA . TYR B 1 144 ? 3.289 -7.832 -11.875 1 95 144 TYR B CA 1
ATOM 2449 C C . TYR B 1 144 ? 3.602 -6.727 -12.875 1 95 144 TYR B C 1
ATOM 2451 O O . TYR B 1 144 ? 4.586 -6.004 -12.719 1 95 144 TYR B O 1
#

Radius of gyration: 18.83 Å; Cα contacts (8 Å, |Δi|>4): 481; chains: 2; bounding box: 42×53×57 Å

Secondary structure (DSSP, 8-state):
--S-GGGGSS-HHHHHHHHHHHHHHHHHHHHHHHEETTTTEEHHHH-TTSPP-EEEEEEEETTEEEEESSTT-HHHHHHHHHTTHHHHHHHHHTT-EEEEEEETT--EEEHHHHHHHHHHTT--HHHHHTTPPP-SS--HHHH-/--S-GGGGSS-HHHHHHHHHHHHHHHHHHHHHHHEETTTTEEHHHH-TTSPP-EEEEEEEETTEEEEESSTT-HHHHHHHHHTTHHHHHHHHHTT-EEEEEEETT--EEEHHHHHHHHHHTT--HHHHHTTPPP-SS--HHHH-